Protein AF-A0AAD9NC64-F1 (afdb_monomer)

Sequence (291 aa):
MSQRIVGRLAALAVPLLLHLSVVQSQCTTNYCDDDDSSDLLSLCRRNQADIARLQQEVTALKEEITQKDDRIRAYWICTSADCTIVEELFCDMRSGGWTLIGQIGGAVGNIYEKWLVRNENTAILRTPIIEADVYGCIDAVKMAVNYSQEIRLSSGESDIGMGRFWVEWNLPSDRDVDTFWRISVGFNAINSAVVREVEVRSSFAAKRTCYQNRYGIMNLREHGGSYPSIAYNLPGNTVTGDTCMAVGVMSSGTAFGFSQNNNGYDSSTSNSDWPNARYDHKSPFVSVWLR

Organism: Ridgeia piscesae (NCBI:txid27915)

Foldseek 3Di:
DDPVLVVVCVVPPPVPVVVLVVLVVPLPPPPDPDPVCPVVVVVSVVSVVVSVVVVVVVVVSVVVVVPQPQAWFWDFDQLDPVSPDTATATWHSVVPTKTFFKFFFFFQAACLQDALQDFDPRVVRRFLAHDHNDMGGHVNLCCLQPPFQKKKKAFRPDRRHGHLKMKMWTQDNLADSVQASRCLVALVNQLPFDKDWIWMDINPDDIDTWIAGNNCWQNAQQQQGFPVFTARDSNRAHDEPDSGATDRNHLADDDRSHGHPQFNHQPDNHSVQPRHHDGRPSTHGIIMITD

Nearest PDB structures (foldseek):
  1ei3-assembly1_F  TM=3.183E-01  e=1.291E-02  Gallus gallus

Secondary structure (DSSP, 8-state):
--HHHHHHHHHHHHHHHHHHHHHHHHHHHSSSS-TT-HHHHHHHHHHHHHHHHHHHHHHHHHHHHHS----EEEEEEE-STTS-SEEEEEEETTTT-EEEEEEEES-----TTTTTTS-BSGGGGGSSPPPTTEEEE---HHHHHHT-SEEEEE-S--SSSS-SSEEEEEPPTT--TTTTT-GGG-HHHHHTSPEEEEEEEESSS--EEEEEETT-S---TTBTT-SSB-BSSTT----TTSS--B----SSEEETTEEESS---BS-SSTTS-S-SSS-----EEEEEE-

pLDDT: mean 85.23, std 14.92, range [34.28, 98.44]

Radius of gyration: 26.03 Å; Cα contacts (8 Å, |Δi|>4): 657; chains: 1; bounding box: 78×42×63 Å

Solvent-accessible surface area (backbone atoms only — not comparable to full-atom values): 15232 Å² total; per-residue (Å²): 132,65,74,74,57,64,63,53,48,79,78,51,54,68,72,47,59,62,52,50,57,54,55,56,52,53,66,72,73,72,70,91,85,61,94,88,40,65,68,59,53,53,49,46,52,51,49,53,50,52,52,54,51,50,53,50,53,54,48,52,51,49,50,62,68,64,51,78,70,54,63,60,47,60,42,82,40,65,53,39,99,82,50,83,42,70,44,58,27,20,28,28,29,72,84,73,46,34,34,44,42,31,38,31,12,32,60,70,56,73,35,57,86,35,63,42,62,30,74,37,59,48,75,57,35,44,45,55,53,59,51,78,61,39,62,24,13,33,47,38,36,54,39,55,51,78,72,29,53,34,41,33,44,22,26,28,79,24,87,79,36,76,22,86,48,38,34,36,34,67,57,56,93,72,41,42,71,90,43,35,60,42,54,81,69,22,40,71,59,53,51,70,43,71,65,38,81,37,67,32,43,46,70,87,53,79,73,43,76,23,24,37,30,46,39,31,43,37,43,28,46,46,22,24,47,10,44,64,28,30,15,56,37,87,72,31,46,70,57,68,66,48,80,30,37,23,38,55,21,36,72,64,56,71,57,51,76,21,28,33,78,59,47,44,26,45,35,14,64,36,73,85,29,69,54,14,88,50,72,54,64,69,17,42,22,40,32,34,31,38,54

Mean predicted aligned error: 10.13 Å

Structure (mmCIF, N/CA/C/O backbone):
data_AF-A0AAD9NC64-F1
#
_entry.id   AF-A0AAD9NC64-F1
#
loop_
_atom_site.group_PDB
_atom_site.id
_atom_site.type_symbol
_atom_site.label_atom_id
_atom_site.label_alt_id
_atom_site.label_comp_id
_atom_site.label_asym_id
_atom_site.label_entity_id
_atom_site.label_seq_id
_atom_site.pdbx_PDB_ins_code
_atom_site.Cartn_x
_atom_site.Cartn_y
_atom_site.Cartn_z
_atom_site.occupancy
_atom_site.B_iso_or_equiv
_atom_site.auth_seq_id
_atom_site.auth_comp_id
_atom_site.auth_asym_id
_atom_site.auth_atom_id
_atom_site.pdbx_PDB_model_num
ATOM 1 N N . MET A 1 1 ? 11.273 2.154 -21.025 1.00 46.50 1 MET A N 1
ATOM 2 C CA . MET A 1 1 ? 12.546 1.655 -21.593 1.00 46.50 1 MET A CA 1
ATOM 3 C C . MET A 1 1 ? 12.175 0.750 -22.762 1.00 46.50 1 MET A C 1
ATOM 5 O O . MET A 1 1 ? 11.302 -0.087 -22.590 1.00 46.50 1 MET A O 1
ATOM 9 N N . SER A 1 2 ? 12.647 1.038 -23.978 1.00 34.28 2 SER A N 1
ATOM 10 C CA . SER A 1 2 ? 12.101 0.447 -25.215 1.00 34.28 2 SER A CA 1
ATOM 11 C C . SER A 1 2 ? 12.317 -1.072 -25.261 1.00 34.28 2 SER A C 1
ATOM 13 O O . SER A 1 2 ? 13.437 -1.529 -25.036 1.00 34.28 2 SER A O 1
ATOM 15 N N . GLN A 1 3 ? 11.281 -1.838 -25.635 1.00 37.50 3 GLN A N 1
ATOM 16 C CA . GLN A 1 3 ? 11.328 -3.287 -25.926 1.00 37.50 3 GLN A CA 1
ATOM 17 C C . GLN A 1 3 ? 12.499 -3.696 -26.849 1.00 37.50 3 GLN A C 1
ATOM 19 O O . GLN A 1 3 ? 12.918 -4.852 -26.854 1.00 37.50 3 GLN A O 1
ATOM 24 N N . ARG A 1 4 ? 13.086 -2.742 -27.585 1.00 42.44 4 ARG A N 1
ATOM 25 C CA . ARG A 1 4 ? 14.292 -2.931 -28.402 1.00 42.44 4 ARG A CA 1
ATOM 26 C C . ARG A 1 4 ? 15.545 -3.347 -27.615 1.00 42.44 4 ARG A C 1
ATOM 28 O O . ARG A 1 4 ? 16.425 -3.955 -28.216 1.00 42.44 4 ARG A O 1
ATOM 35 N N . ILE A 1 5 ? 15.647 -3.034 -26.320 1.00 46.62 5 ILE A N 1
ATOM 36 C CA . ILE A 1 5 ? 16.871 -3.276 -25.527 1.00 46.62 5 ILE A CA 1
ATOM 37 C C . ILE A 1 5 ? 16.877 -4.694 -24.934 1.00 46.62 5 ILE A C 1
ATOM 39 O O . ILE A 1 5 ? 17.869 -5.409 -25.060 1.00 46.62 5 ILE A O 1
ATOM 43 N N . VAL A 1 6 ? 15.746 -5.153 -24.389 1.00 46.84 6 VAL A N 1
ATOM 44 C CA . VAL A 1 6 ? 15.621 -6.494 -23.780 1.00 46.84 6 VAL A CA 1
ATOM 45 C C . VAL A 1 6 ? 15.785 -7.605 -24.828 1.00 46.84 6 VAL A C 1
ATOM 47 O O . VAL A 1 6 ? 16.486 -8.586 -24.587 1.00 46.84 6 VAL A O 1
ATOM 50 N N . GLY A 1 7 ? 15.236 -7.412 -26.035 1.00 44.94 7 GLY A N 1
ATOM 51 C CA . GLY A 1 7 ? 15.378 -8.368 -27.140 1.00 44.94 7 GLY A CA 1
ATOM 52 C C . GLY A 1 7 ? 16.808 -8.512 -27.682 1.00 44.94 7 GLY A C 1
ATOM 53 O O . GLY A 1 7 ? 17.164 -9.576 -28.181 1.00 44.94 7 GLY A O 1
ATOM 54 N N . ARG A 1 8 ? 17.657 -7.479 -27.555 1.00 45.53 8 ARG A N 1
ATOM 55 C CA . ARG A 1 8 ? 19.065 -7.538 -27.993 1.00 45.53 8 ARG A CA 1
ATOM 56 C C . ARG A 1 8 ? 19.971 -8.275 -27.000 1.00 45.53 8 ARG A C 1
ATOM 58 O O . ARG A 1 8 ? 20.932 -8.901 -27.432 1.00 45.53 8 ARG A O 1
ATOM 65 N N . LEU A 1 9 ? 19.665 -8.254 -25.699 1.00 44.78 9 LEU A N 1
ATOM 66 C CA . LEU A 1 9 ? 20.491 -8.908 -24.673 1.00 44.78 9 LEU A CA 1
ATOM 67 C C . LEU A 1 9 ? 20.294 -10.424 -24.586 1.00 44.78 9 LEU A C 1
ATOM 69 O O . LEU A 1 9 ? 21.281 -11.150 -24.464 1.00 44.78 9 LEU A O 1
ATOM 73 N N . ALA A 1 10 ? 19.052 -10.908 -24.686 1.00 48.56 10 ALA A N 1
ATOM 74 C CA . ALA A 1 10 ? 18.759 -12.341 -24.582 1.00 48.56 10 ALA A CA 1
ATOM 75 C C . ALA A 1 10 ? 19.349 -13.160 -25.747 1.00 48.56 10 ALA A C 1
ATOM 77 O O . ALA A 1 10 ? 19.698 -14.323 -25.567 1.00 48.56 10 ALA A O 1
ATOM 78 N N . ALA A 1 11 ? 19.511 -12.547 -26.924 1.00 49.44 11 ALA A N 1
ATOM 79 C CA . ALA A 1 11 ? 20.028 -13.219 -28.114 1.00 49.44 11 ALA A CA 1
ATOM 80 C C . ALA A 1 11 ? 21.567 -13.222 -28.227 1.00 49.44 11 ALA A C 1
ATOM 82 O O . ALA A 1 11 ? 22.104 -14.034 -28.975 1.00 49.44 11 ALA A O 1
ATOM 83 N N . LEU A 1 12 ? 22.284 -12.329 -27.524 1.00 49.62 12 LEU A N 1
ATOM 84 C CA . LEU A 1 12 ? 23.707 -12.064 -27.806 1.00 49.62 12 LEU A CA 1
ATOM 85 C C . LEU A 1 12 ? 24.656 -12.164 -26.602 1.00 49.62 12 LEU A C 1
ATOM 87 O O . LEU A 1 12 ? 25.833 -12.418 -26.813 1.00 49.62 12 LEU A O 1
ATOM 91 N N . ALA A 1 13 ? 24.219 -11.972 -25.353 1.00 52.34 13 ALA A N 1
ATOM 92 C CA . ALA A 1 13 ? 25.181 -11.726 -24.267 1.00 52.34 13 ALA A CA 1
ATOM 93 C C . ALA A 1 13 ? 25.779 -12.997 -23.626 1.00 52.34 13 ALA A C 1
ATOM 95 O O . ALA A 1 13 ? 26.974 -13.041 -23.341 1.00 52.34 13 ALA A O 1
ATOM 96 N N . VAL A 1 14 ? 24.977 -14.041 -23.392 1.00 52.12 14 VAL A N 1
ATOM 97 C CA . VAL A 1 14 ? 25.404 -15.214 -22.597 1.00 52.12 14 VAL A CA 1
ATOM 98 C C . VAL A 1 14 ? 26.182 -16.263 -23.415 1.00 52.12 14 VAL A C 1
ATOM 100 O O . VAL A 1 14 ? 27.240 -16.692 -22.952 1.00 52.12 14 VAL A O 1
ATOM 103 N N . PRO A 1 15 ? 25.761 -16.648 -24.639 1.00 53.81 15 PRO A N 1
ATOM 104 C CA . PRO A 1 15 ? 26.517 -17.608 -25.453 1.00 53.81 15 PRO A CA 1
ATOM 105 C C . PRO A 1 15 ? 27.852 -17.035 -25.950 1.00 53.81 15 PRO A C 1
ATOM 107 O O . PRO A 1 15 ? 28.846 -17.751 -26.054 1.00 53.81 15 PRO A O 1
ATOM 110 N N . LEU A 1 16 ? 27.887 -15.725 -26.216 1.00 52.75 16 LEU A N 1
ATOM 111 C CA . LEU A 1 16 ? 29.054 -15.034 -26.757 1.00 52.75 16 LEU A CA 1
ATOM 112 C C . LEU A 1 16 ? 30.191 -14.985 -25.730 1.00 52.75 16 LEU A C 1
ATOM 114 O O . LEU A 1 16 ? 31.323 -15.297 -26.080 1.00 52.75 16 LEU A O 1
ATOM 118 N N . LEU A 1 17 ? 29.898 -14.688 -24.455 1.00 53.84 17 LEU A N 1
ATOM 119 C CA . LEU A 1 17 ? 30.896 -14.633 -23.372 1.00 53.84 17 LEU A CA 1
ATOM 120 C C . LEU A 1 17 ? 31.580 -15.988 -23.100 1.00 53.84 17 LEU A C 1
ATOM 122 O O . LEU A 1 17 ? 32.766 -16.013 -22.774 1.00 53.84 17 LEU A O 1
ATOM 126 N N . LEU A 1 18 ? 30.864 -17.105 -23.274 1.00 54.06 18 LEU A N 1
ATOM 127 C CA . LEU A 1 18 ? 31.408 -18.466 -23.136 1.00 54.06 18 LEU A CA 1
ATOM 128 C C . LEU A 1 18 ? 32.235 -18.908 -24.354 1.00 54.06 18 LEU A C 1
ATOM 130 O O . LEU A 1 18 ? 33.207 -19.639 -24.192 1.00 54.06 18 LEU A O 1
ATOM 134 N N . HIS A 1 19 ? 31.893 -18.463 -25.566 1.00 56.06 19 HIS A N 1
ATOM 135 C CA . HIS A 1 19 ? 32.723 -18.692 -26.758 1.00 56.06 19 HIS A CA 1
ATOM 136 C C . HIS A 1 19 ? 33.980 -17.808 -26.783 1.00 56.06 19 HIS A C 1
ATOM 138 O O . HIS A 1 19 ? 35.041 -18.243 -27.230 1.00 56.06 19 HIS A O 1
ATOM 144 N N . LEU A 1 20 ? 33.879 -16.590 -26.251 1.00 55.66 20 LEU A N 1
ATOM 145 C CA . LEU A 1 20 ? 34.952 -15.599 -26.180 1.00 55.66 20 LEU A CA 1
ATOM 146 C C . LEU A 1 20 ? 36.173 -16.086 -25.380 1.00 55.66 20 LEU A C 1
ATOM 148 O O . LEU A 1 20 ? 37.306 -15.911 -25.828 1.00 55.66 20 LEU A O 1
ATOM 152 N N . SER A 1 21 ? 35.961 -16.748 -24.238 1.00 56.75 21 SER A N 1
ATOM 153 C CA . SER A 1 21 ? 37.050 -17.273 -23.397 1.00 56.75 21 SER A CA 1
ATOM 154 C C . SER A 1 21 ? 37.801 -18.444 -24.044 1.00 56.75 21 SER A C 1
ATOM 156 O O . SER A 1 21 ? 39.018 -18.562 -23.891 1.00 56.75 21 SER A O 1
ATOM 158 N N . VAL A 1 22 ? 37.101 -19.275 -24.821 1.00 57.50 22 VAL A N 1
ATOM 159 C CA . VAL A 1 22 ? 37.684 -20.421 -25.536 1.00 57.50 22 VAL A CA 1
ATOM 160 C C . VAL A 1 22 ? 38.578 -19.954 -26.689 1.00 57.50 22 VAL A C 1
ATOM 162 O O . VAL A 1 22 ? 39.700 -20.441 -26.831 1.00 57.50 22 VAL A O 1
ATOM 165 N N . VAL A 1 23 ? 38.141 -18.958 -27.467 1.00 56.88 23 VAL A N 1
ATOM 166 C CA . VAL A 1 23 ? 38.932 -18.396 -28.580 1.00 56.88 23 VAL A CA 1
ATOM 167 C C . VAL A 1 23 ? 40.182 -17.667 -28.068 1.00 56.88 23 VAL A C 1
ATOM 169 O O . VAL A 1 23 ? 41.263 -17.787 -28.648 1.00 56.88 23 VAL A O 1
ATOM 172 N N . GLN A 1 24 ? 40.073 -16.960 -26.939 1.00 58.69 24 GLN A N 1
ATOM 173 C CA . GLN A 1 24 ? 41.193 -16.237 -26.331 1.00 58.69 24 GLN A CA 1
ATOM 174 C C . GLN A 1 24 ? 42.285 -17.186 -25.796 1.00 58.69 24 GLN A C 1
ATOM 176 O O . GLN A 1 24 ? 43.476 -16.893 -25.929 1.00 58.69 24 GLN A O 1
ATOM 181 N N . SER A 1 25 ? 41.891 -18.355 -25.275 1.00 58.19 25 SER A N 1
ATOM 182 C CA . SER A 1 25 ? 42.812 -19.426 -24.870 1.00 58.19 25 SER A CA 1
ATOM 183 C C . SER A 1 25 ? 43.530 -20.070 -26.060 1.00 58.19 25 SER A C 1
ATOM 185 O O . SER A 1 25 ? 44.697 -20.430 -25.934 1.00 58.19 25 SER A O 1
ATOM 187 N N . GLN A 1 26 ? 42.871 -20.214 -27.214 1.00 57.06 26 GLN A N 1
ATOM 188 C CA . GLN A 1 26 ? 43.453 -20.872 -28.393 1.00 57.06 26 GLN A CA 1
ATOM 189 C C . GLN A 1 26 ? 44.473 -19.993 -29.135 1.00 57.06 26 GLN A C 1
ATOM 191 O O . GLN A 1 26 ? 45.491 -20.508 -29.593 1.00 57.06 26 GLN A O 1
ATOM 196 N N . CYS A 1 27 ? 44.267 -18.670 -29.198 1.00 56.09 27 CYS A N 1
ATOM 197 C CA . CYS A 1 27 ? 45.254 -17.755 -29.795 1.00 56.09 27 CYS A CA 1
ATOM 198 C C . CYS A 1 27 ? 46.499 -17.536 -28.910 1.00 56.09 27 CYS A C 1
ATOM 200 O O . CYS A 1 27 ? 47.514 -17.074 -29.418 1.00 56.09 27 CYS A O 1
ATOM 202 N N . THR A 1 28 ? 46.446 -17.834 -27.605 1.00 56.94 28 THR A N 1
ATOM 203 C CA . THR A 1 28 ? 47.581 -17.629 -26.678 1.00 56.94 28 THR A CA 1
ATOM 204 C C . THR A 1 28 ? 48.457 -18.864 -26.475 1.00 56.94 28 THR A C 1
ATOM 206 O O . THR A 1 28 ? 49.605 -18.709 -26.075 1.00 56.94 28 THR A O 1
ATOM 209 N N . THR A 1 29 ? 47.954 -20.072 -26.752 1.00 56.44 29 THR A N 1
ATOM 210 C CA . THR A 1 29 ? 48.671 -21.324 -26.439 1.00 56.44 29 THR A CA 1
ATOM 211 C C . THR A 1 29 ? 49.291 -22.046 -27.636 1.00 56.44 29 THR A C 1
ATOM 213 O O . THR A 1 29 ? 50.210 -22.823 -27.413 1.00 56.44 29 THR A O 1
ATOM 216 N N . ASN A 1 30 ? 48.860 -21.791 -28.882 1.00 53.09 30 ASN A N 1
ATOM 217 C CA . ASN A 1 30 ? 49.193 -22.696 -29.998 1.00 53.09 30 ASN A CA 1
ATOM 218 C C . ASN A 1 30 ? 49.913 -22.094 -31.221 1.00 53.09 30 ASN A C 1
ATOM 220 O O . ASN A 1 30 ? 50.237 -22.863 -32.117 1.00 53.09 30 ASN A O 1
ATOM 224 N N . TYR A 1 31 ? 50.154 -20.779 -31.326 1.00 54.34 31 TYR A N 1
ATOM 225 C CA . TYR A 1 31 ? 50.525 -20.193 -32.635 1.00 54.34 31 TYR A CA 1
ATOM 226 C C . TYR A 1 31 ? 51.611 -19.106 -32.641 1.00 54.34 31 TYR A C 1
ATOM 228 O O . TYR A 1 31 ? 51.731 -18.376 -33.624 1.00 54.34 31 TYR A O 1
ATOM 236 N N . CYS A 1 32 ? 52.421 -18.989 -31.586 1.00 51.34 32 CYS A N 1
ATOM 237 C CA . CYS A 1 32 ? 53.443 -17.937 -31.512 1.00 51.34 32 CYS A CA 1
ATOM 238 C C . CYS A 1 32 ? 54.842 -18.317 -32.041 1.00 51.34 32 CYS A C 1
ATOM 240 O O . CYS A 1 32 ? 55.675 -17.419 -32.079 1.00 51.34 32 CYS A O 1
ATOM 242 N N . ASP A 1 33 ? 55.097 -19.563 -32.475 1.00 52.59 33 ASP A N 1
ATOM 243 C CA . ASP A 1 33 ? 56.473 -20.033 -32.756 1.00 52.59 33 ASP A CA 1
ATOM 244 C C . ASP A 1 33 ? 56.782 -20.503 -34.200 1.00 52.59 33 ASP A C 1
ATOM 246 O O . ASP A 1 33 ? 57.936 -20.824 -34.465 1.00 52.59 33 ASP A O 1
ATOM 250 N N . ASP A 1 34 ? 55.839 -20.486 -35.159 1.00 55.03 34 ASP A N 1
ATOM 251 C CA . ASP A 1 34 ? 56.117 -20.913 -36.552 1.00 55.03 34 ASP A CA 1
ATOM 252 C C . ASP A 1 34 ? 55.961 -19.776 -37.592 1.00 55.03 34 ASP A C 1
ATOM 254 O O . ASP A 1 34 ? 54.895 -19.169 -37.739 1.00 55.03 34 ASP A O 1
ATOM 258 N N . ASP A 1 35 ? 57.038 -19.530 -38.352 1.00 54.22 35 ASP A N 1
ATOM 259 C CA . ASP A 1 35 ? 57.247 -18.415 -39.304 1.00 54.22 35 ASP A CA 1
ATOM 260 C C . ASP A 1 35 ? 56.366 -18.463 -40.582 1.00 54.22 35 ASP A C 1
ATOM 262 O O . ASP A 1 35 ? 56.287 -17.481 -41.318 1.00 54.22 35 ASP A O 1
ATOM 266 N N . ASP A 1 36 ? 55.627 -19.554 -40.832 1.00 55.34 36 ASP A N 1
ATOM 267 C CA . ASP A 1 36 ? 54.705 -19.700 -41.985 1.00 55.34 36 ASP A CA 1
ATOM 268 C C . ASP A 1 36 ? 53.246 -19.283 -41.673 1.00 55.34 36 ASP A C 1
ATOM 270 O O . ASP A 1 36 ? 52.324 -19.460 -42.470 1.00 55.34 36 ASP A O 1
ATOM 274 N N . SER A 1 37 ? 53.008 -18.686 -40.502 1.00 60.09 37 SER A N 1
ATOM 275 C CA . SER A 1 37 ? 51.673 -18.461 -39.922 1.00 60.09 37 SER A CA 1
ATOM 276 C C . SER A 1 37 ? 51.125 -17.028 -40.105 1.00 60.09 37 SER A C 1
ATOM 278 O O . SER A 1 37 ? 50.269 -16.570 -39.344 1.00 60.09 37 SER A O 1
ATOM 280 N N . SER A 1 38 ? 51.600 -16.265 -41.098 1.00 68.31 38 SER A N 1
ATOM 281 C CA . SER A 1 38 ? 51.248 -14.833 -41.235 1.00 68.31 38 SER A CA 1
ATOM 282 C C . SER A 1 38 ? 49.732 -14.572 -41.354 1.00 68.31 38 SER A C 1
ATOM 284 O O . SER A 1 38 ? 49.204 -13.646 -40.725 1.00 68.31 38 SER A O 1
ATOM 286 N N . ASP A 1 39 ? 49.006 -15.443 -42.060 1.00 74.19 39 ASP A N 1
ATOM 287 C CA . ASP A 1 39 ? 47.553 -15.349 -42.226 1.00 74.19 39 ASP A CA 1
ATOM 288 C C . ASP A 1 39 ? 46.790 -15.683 -40.938 1.00 74.19 39 ASP A C 1
ATOM 290 O O . ASP A 1 39 ? 45.833 -14.982 -40.589 1.00 74.19 39 ASP A O 1
ATOM 294 N N . LEU A 1 40 ? 47.236 -16.689 -40.182 1.00 69.00 40 LEU A N 1
ATOM 295 C CA . LEU A 1 40 ? 46.632 -17.076 -38.903 1.00 69.00 40 LEU A CA 1
ATOM 296 C C . LEU A 1 40 ? 46.914 -16.038 -37.812 1.00 69.00 40 LEU A C 1
ATOM 298 O O . LEU A 1 40 ? 46.010 -15.687 -37.053 1.00 69.00 40 LEU A O 1
ATOM 302 N N . LEU A 1 41 ? 48.117 -15.459 -37.789 1.00 74.31 41 LEU A N 1
ATOM 303 C CA . LEU A 1 41 ? 48.448 -14.323 -36.928 1.00 74.31 41 LEU A CA 1
ATOM 304 C C . LEU A 1 41 ? 47.588 -13.098 -37.266 1.00 74.31 41 LEU A C 1
ATOM 306 O O . LEU A 1 41 ? 47.085 -12.427 -36.359 1.00 74.31 41 LEU A O 1
ATOM 310 N N . SER A 1 42 ? 47.354 -12.820 -38.554 1.00 77.94 42 SER A N 1
ATOM 311 C CA . SER A 1 42 ? 46.452 -11.740 -38.979 1.00 77.94 42 SER A CA 1
ATOM 312 C C . SER A 1 42 ?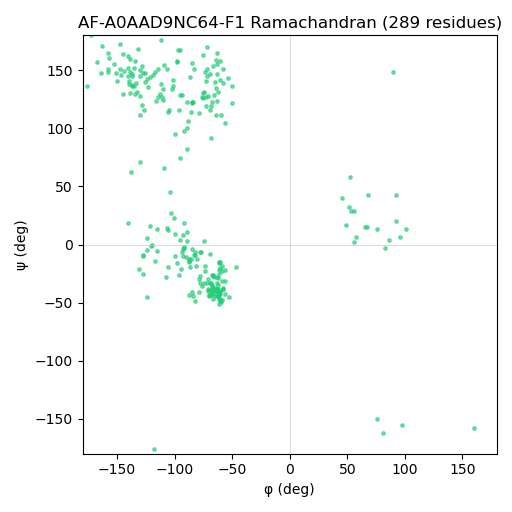 45.005 -11.989 -38.532 1.00 77.94 42 SER A C 1
ATOM 314 O O . SER A 1 42 ? 44.320 -11.062 -38.093 1.00 77.94 42 SER A O 1
ATOM 316 N N . LEU A 1 43 ? 44.548 -13.246 -38.580 1.00 77.81 43 LEU A N 1
ATOM 317 C CA . LEU A 1 43 ? 43.216 -13.651 -38.144 1.00 77.81 43 LEU A CA 1
ATOM 318 C C . LEU A 1 43 ? 43.065 -13.568 -36.619 1.00 77.81 43 LEU A C 1
ATOM 320 O O . LEU A 1 43 ? 42.084 -12.995 -36.154 1.00 77.81 43 LEU A O 1
ATOM 324 N N . CYS A 1 44 ? 44.044 -14.039 -35.840 1.00 76.56 44 CYS A N 1
ATOM 325 C CA . CYS A 1 44 ? 44.032 -13.901 -34.381 1.00 76.56 44 CYS A CA 1
ATOM 326 C C . CYS A 1 44 ? 44.027 -12.427 -33.952 1.00 76.56 44 CYS A C 1
ATOM 328 O O . CYS A 1 44 ? 43.264 -12.069 -33.057 1.00 76.56 44 CYS A O 1
ATOM 330 N N . ARG A 1 45 ? 44.797 -11.547 -34.612 1.00 80.94 45 ARG A N 1
ATOM 331 C CA . ARG A 1 45 ? 44.771 -10.099 -34.324 1.00 80.94 45 ARG A CA 1
ATOM 332 C C . ARG A 1 45 ? 43.410 -9.468 -34.626 1.00 80.94 45 ARG A C 1
ATOM 334 O O . ARG A 1 45 ? 42.917 -8.689 -33.814 1.00 80.94 45 ARG A O 1
ATOM 341 N N . ARG A 1 46 ? 42.784 -9.818 -35.759 1.00 81.44 46 ARG A N 1
ATOM 342 C CA . ARG A 1 46 ? 41.420 -9.364 -36.095 1.00 81.44 46 ARG A CA 1
ATOM 343 C C . ARG A 1 46 ? 40.403 -9.846 -35.065 1.00 81.44 46 ARG A C 1
ATOM 345 O O . ARG A 1 46 ? 39.651 -9.034 -34.539 1.00 81.44 46 ARG A O 1
ATOM 352 N N . ASN A 1 47 ? 40.459 -11.128 -34.705 1.00 78.75 47 ASN A N 1
ATOM 353 C CA . ASN A 1 47 ? 39.577 -11.699 -33.696 1.00 78.75 47 ASN A CA 1
ATOM 354 C C . ASN A 1 47 ? 39.771 -11.003 -32.343 1.00 78.75 47 ASN A C 1
ATOM 356 O O . ASN A 1 47 ? 38.796 -10.571 -31.750 1.00 78.75 47 ASN A O 1
ATOM 360 N N . GLN A 1 48 ? 41.005 -10.800 -31.873 1.00 81.62 48 GLN A N 1
ATOM 361 C CA . GLN A 1 48 ? 41.267 -10.071 -30.624 1.00 81.62 48 GLN A CA 1
ATOM 362 C C . GLN A 1 48 ? 40.712 -8.637 -30.644 1.00 81.62 48 GLN A C 1
ATOM 364 O O . GLN A 1 48 ? 40.152 -8.189 -29.643 1.00 81.62 48 GLN A O 1
ATOM 369 N N . ALA A 1 49 ? 40.816 -7.933 -31.775 1.00 83.62 49 ALA A N 1
ATOM 370 C CA . ALA A 1 49 ? 40.245 -6.596 -31.930 1.00 83.62 49 ALA A CA 1
ATOM 371 C C . ALA A 1 49 ? 38.705 -6.608 -31.890 1.00 83.62 49 ALA A C 1
ATOM 373 O O . ALA A 1 49 ? 38.102 -5.773 -31.215 1.00 83.62 49 ALA A O 1
ATOM 374 N N . ASP A 1 50 ? 38.062 -7.573 -32.554 1.00 83.31 50 ASP A N 1
ATOM 375 C CA . ASP A 1 50 ? 36.604 -7.736 -32.513 1.00 83.31 50 ASP A CA 1
ATOM 376 C C . ASP A 1 50 ? 36.108 -8.103 -31.106 1.00 83.31 50 ASP A C 1
ATOM 378 O O . ASP A 1 50 ? 35.095 -7.574 -30.650 1.00 83.31 50 ASP A O 1
ATOM 382 N N . ILE A 1 51 ? 36.848 -8.951 -30.385 1.00 79.75 51 ILE A N 1
ATOM 383 C CA . ILE A 1 51 ? 36.572 -9.304 -28.987 1.00 79.75 51 ILE A CA 1
ATOM 384 C C . ILE A 1 51 ? 36.614 -8.059 -28.095 1.00 79.75 51 ILE A C 1
ATOM 386 O O . ILE A 1 51 ? 35.674 -7.819 -27.335 1.00 79.75 51 ILE A O 1
ATOM 390 N N . ALA A 1 52 ? 37.668 -7.249 -28.208 1.00 84.00 52 ALA A N 1
ATOM 391 C CA . ALA A 1 52 ? 37.802 -6.020 -27.433 1.00 84.00 52 ALA A CA 1
ATOM 392 C C . ALA A 1 52 ? 36.669 -5.025 -27.743 1.00 84.00 52 ALA A C 1
ATOM 394 O O . ALA A 1 52 ? 36.094 -4.441 -26.822 1.00 84.00 52 ALA A O 1
ATOM 395 N N . ARG A 1 53 ? 36.279 -4.890 -29.023 1.00 90.06 53 ARG A N 1
ATOM 396 C CA . ARG A 1 53 ? 35.130 -4.065 -29.434 1.00 90.06 53 ARG A CA 1
ATOM 397 C C . ARG A 1 53 ? 33.833 -4.556 -28.791 1.00 90.06 53 ARG A C 1
ATOM 399 O O . ARG A 1 53 ? 33.102 -3.762 -28.208 1.00 90.06 53 ARG A O 1
ATOM 406 N N . LEU A 1 54 ? 33.562 -5.859 -28.847 1.00 82.62 54 LEU A N 1
ATOM 407 C CA . LEU A 1 54 ? 32.355 -6.447 -28.258 1.00 82.62 54 LEU A CA 1
ATOM 408 C C . LEU A 1 54 ? 32.323 -6.293 -26.732 1.00 82.62 54 LEU A C 1
ATOM 410 O O . LEU A 1 54 ? 31.272 -6.007 -26.164 1.00 82.62 54 LEU A O 1
ATOM 414 N N . GLN A 1 55 ? 33.464 -6.434 -26.054 1.00 84.19 55 GLN A N 1
ATOM 415 C CA . GLN A 1 55 ? 33.564 -6.177 -24.615 1.00 84.19 55 GLN A CA 1
ATOM 416 C C . GLN A 1 55 ? 33.255 -4.714 -24.274 1.00 84.19 55 GLN A C 1
ATOM 418 O O . GLN A 1 55 ? 32.555 -4.448 -23.293 1.00 84.19 55 GLN A O 1
ATOM 423 N N . GLN A 1 56 ? 33.724 -3.772 -25.094 1.00 90.44 56 GLN A N 1
ATOM 424 C CA . GLN A 1 56 ? 33.410 -2.354 -24.943 1.00 90.44 56 GLN A CA 1
ATOM 425 C C . GLN A 1 56 ? 31.916 -2.075 -25.169 1.00 90.44 56 GLN A C 1
ATOM 427 O O . GLN A 1 56 ? 31.303 -1.387 -24.356 1.00 90.44 56 GLN A O 1
ATOM 432 N N . GLU A 1 57 ? 31.303 -2.654 -26.205 1.00 88.00 57 GLU A N 1
ATOM 433 C CA . GLU A 1 57 ? 29.864 -2.523 -26.479 1.00 88.00 57 GLU A CA 1
ATOM 434 C C . GLU A 1 57 ? 29.006 -3.101 -25.345 1.00 88.00 57 GLU A C 1
ATOM 436 O O . GLU A 1 57 ? 28.059 -2.459 -24.896 1.00 88.00 57 GLU A O 1
ATOM 441 N N . VAL A 1 58 ? 29.354 -4.283 -24.823 1.00 81.31 58 VAL A N 1
ATOM 442 C CA . VAL A 1 58 ? 28.662 -4.883 -23.670 1.00 81.31 58 VAL A CA 1
ATOM 443 C C . VAL A 1 58 ? 28.806 -4.009 -22.425 1.00 81.31 58 VAL A C 1
ATOM 445 O O . VAL A 1 58 ? 27.853 -3.883 -21.659 1.00 81.31 58 VAL A O 1
ATOM 448 N N . THR A 1 59 ? 29.974 -3.402 -22.213 1.00 84.25 59 THR A N 1
ATOM 449 C CA . THR A 1 59 ? 30.208 -2.498 -21.079 1.00 84.25 59 THR A CA 1
ATOM 450 C C . THR A 1 59 ? 29.374 -1.226 -21.214 1.00 84.25 59 THR A C 1
ATOM 452 O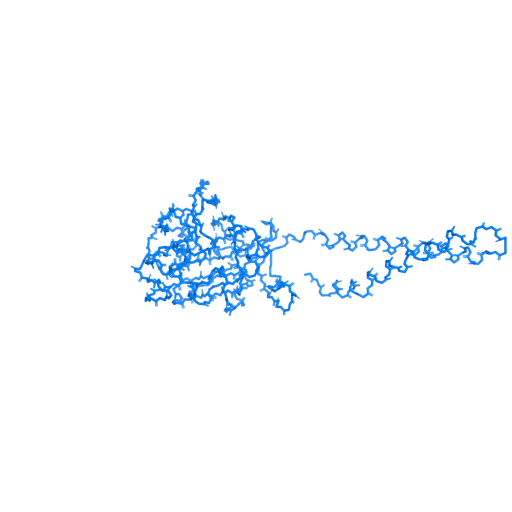 O . THR A 1 59 ? 28.655 -0.883 -20.281 1.00 84.25 59 THR A O 1
ATOM 455 N N . ALA A 1 60 ? 29.359 -0.601 -22.393 1.00 81.31 60 ALA A N 1
ATOM 456 C CA . ALA A 1 60 ? 28.537 0.575 -22.667 1.00 81.31 60 ALA A CA 1
ATOM 457 C C . ALA A 1 60 ? 27.035 0.277 -22.520 1.00 81.31 60 ALA A C 1
ATOM 459 O O . ALA A 1 60 ? 26.308 1.053 -21.909 1.00 81.31 60 ALA A O 1
ATOM 460 N N . LEU A 1 61 ? 26.568 -0.882 -23.000 1.00 78.50 61 LEU A N 1
ATOM 461 C CA . LEU A 1 61 ? 25.180 -1.317 -22.817 1.00 78.50 61 LEU A CA 1
ATOM 462 C C . LEU A 1 61 ? 24.846 -1.567 -21.343 1.00 78.50 61 LEU A C 1
ATOM 464 O O . LEU A 1 61 ? 23.752 -1.229 -20.900 1.00 78.50 61 LEU A O 1
ATOM 468 N N . LYS A 1 62 ? 25.772 -2.141 -20.563 1.00 75.19 62 LYS A N 1
ATOM 469 C CA . LYS A 1 62 ? 25.603 -2.279 -19.110 1.00 75.19 62 LYS A CA 1
ATOM 470 C C . LYS A 1 62 ? 25.504 -0.915 -18.438 1.00 75.19 62 LYS A C 1
ATOM 472 O O . LYS A 1 62 ? 24.632 -0.743 -17.594 1.00 75.19 62 LYS A O 1
ATOM 477 N N . GLU A 1 63 ? 26.346 0.044 -18.807 1.00 77.00 63 GLU A N 1
ATOM 478 C CA . GLU A 1 63 ? 26.302 1.411 -18.278 1.00 77.00 63 GLU A CA 1
ATOM 479 C C . GLU A 1 63 ? 25.009 2.140 -18.675 1.00 77.00 63 GLU A C 1
ATOM 481 O O . GLU A 1 63 ? 24.398 2.783 -17.827 1.00 77.00 63 GLU A O 1
ATOM 486 N N . GLU A 1 64 ? 24.524 1.970 -19.909 1.00 68.94 64 GLU A N 1
ATOM 487 C CA . GLU A 1 64 ? 23.240 2.512 -20.381 1.00 68.94 64 GLU A CA 1
ATOM 488 C C . GLU A 1 64 ? 22.043 1.886 -19.643 1.00 68.94 64 GLU A C 1
ATOM 490 O O . GLU A 1 64 ? 21.083 2.575 -19.309 1.00 68.94 64 GLU A O 1
ATOM 495 N N . ILE A 1 65 ? 22.104 0.590 -19.324 1.00 64.56 65 ILE A N 1
ATOM 496 C CA . ILE A 1 65 ? 21.089 -0.093 -18.502 1.00 64.56 65 ILE A CA 1
ATOM 497 C C . ILE A 1 65 ? 21.173 0.334 -17.035 1.00 64.56 65 ILE A C 1
ATOM 499 O O . ILE A 1 65 ? 20.155 0.394 -16.350 1.00 64.56 65 ILE A O 1
ATOM 503 N N . THR A 1 66 ? 22.380 0.632 -16.558 1.00 59.56 66 THR A N 1
ATOM 504 C CA . THR A 1 66 ? 22.639 1.075 -15.182 1.00 59.56 66 THR A CA 1
ATOM 505 C C . THR A 1 66 ? 22.388 2.573 -15.011 1.00 59.56 66 THR A C 1
ATOM 507 O O . THR A 1 66 ? 22.349 3.056 -13.877 1.00 59.56 66 THR A O 1
ATOM 510 N N . GLN A 1 67 ? 22.164 3.330 -16.095 1.00 65.88 67 GLN A N 1
ATOM 511 C CA . GLN A 1 67 ? 21.692 4.703 -15.971 1.00 65.88 67 GLN A CA 1
ATOM 512 C C . GLN A 1 67 ? 20.349 4.695 -15.250 1.00 65.88 67 GLN A C 1
ATOM 514 O O . GLN A 1 67 ? 19.330 4.226 -15.758 1.00 65.88 67 GLN A O 1
ATOM 519 N N . LYS A 1 68 ? 20.380 5.234 -14.030 1.00 67.62 68 LYS A N 1
ATOM 520 C CA . LYS A 1 68 ? 19.213 5.461 -13.192 1.00 67.62 68 LYS A CA 1
ATOM 521 C C . LYS A 1 68 ? 18.224 6.316 -13.981 1.00 67.62 68 LYS A C 1
ATOM 523 O O . LYS A 1 68 ? 18.439 7.512 -14.147 1.00 67.62 68 LYS A O 1
ATOM 528 N N . ASP A 1 69 ? 17.160 5.692 -14.480 1.00 77.62 69 ASP A N 1
ATOM 529 C CA . ASP A 1 69 ? 16.022 6.422 -15.029 1.00 77.62 69 ASP A CA 1
ATOM 530 C C . ASP A 1 69 ? 15.411 7.216 -13.871 1.00 77.62 69 ASP A C 1
ATOM 532 O O . ASP A 1 69 ? 14.909 6.622 -12.924 1.00 77.62 69 ASP A O 1
ATOM 536 N N . ASP A 1 70 ? 15.515 8.540 -13.911 1.00 83.81 70 ASP A N 1
ATOM 537 C CA . ASP A 1 70 ? 14.990 9.466 -12.905 1.00 83.81 70 ASP A CA 1
ATOM 538 C C . ASP A 1 70 ? 13.655 10.087 -13.344 1.00 83.81 70 ASP A C 1
ATOM 540 O O . ASP A 1 70 ? 13.144 11.025 -12.725 1.00 83.81 70 ASP A O 1
ATOM 544 N N . ARG A 1 71 ? 13.068 9.592 -14.437 1.00 88.56 71 ARG A N 1
ATOM 545 C CA . ARG A 1 71 ? 11.794 10.105 -14.930 1.00 88.56 71 ARG A CA 1
ATOM 546 C C . ARG A 1 71 ? 10.653 9.639 -14.038 1.00 88.56 71 ARG A C 1
ATOM 548 O O . ARG A 1 71 ? 10.658 8.544 -13.486 1.00 88.56 71 ARG A O 1
ATOM 555 N N . ILE A 1 72 ? 9.645 10.494 -13.951 1.00 91.38 72 ILE A N 1
ATOM 556 C CA . ILE A 1 72 ? 8.387 10.199 -13.278 1.00 91.38 72 ILE A CA 1
ATOM 557 C C . ILE A 1 72 ? 7.355 9.947 -14.372 1.00 91.38 72 ILE A C 1
ATOM 559 O O . ILE A 1 72 ? 7.117 10.828 -15.199 1.00 91.38 72 ILE A O 1
ATOM 563 N N . ARG A 1 73 ? 6.833 8.721 -14.441 1.00 92.38 73 ARG A N 1
ATOM 564 C CA . ARG A 1 73 ? 5.863 8.268 -15.453 1.00 92.38 73 ARG A CA 1
ATOM 565 C C . ARG A 1 73 ? 5.359 6.866 -15.118 1.00 92.38 73 ARG A C 1
ATOM 567 O O . ARG A 1 73 ? 5.838 6.246 -14.176 1.00 92.38 73 ARG A O 1
ATOM 574 N N . ALA A 1 74 ? 4.473 6.335 -15.953 1.00 94.25 74 ALA A N 1
ATOM 575 C CA . ALA A 1 74 ? 4.130 4.923 -15.927 1.00 94.25 74 ALA A CA 1
ATOM 576 C C . ALA A 1 74 ? 5.247 4.020 -16.493 1.00 94.25 74 ALA A C 1
ATOM 578 O O . ALA A 1 74 ? 5.906 4.351 -17.488 1.00 94.25 74 ALA A O 1
ATOM 579 N N . TYR A 1 75 ? 5.441 2.871 -15.848 1.00 93.69 75 TYR A N 1
ATOM 580 C CA . TYR A 1 75 ? 6.370 1.808 -16.214 1.00 93.69 75 TYR A CA 1
ATOM 581 C C . TYR A 1 75 ? 5.642 0.466 -16.215 1.00 93.69 75 TYR A C 1
ATOM 583 O O . TYR A 1 75 ? 4.726 0.247 -15.432 1.00 93.69 75 TYR A O 1
ATOM 591 N N . TRP A 1 76 ? 6.090 -0.453 -17.066 1.00 93.88 76 TRP A N 1
ATOM 592 C CA . TRP A 1 76 ? 5.680 -1.852 -16.991 1.00 93.88 76 TRP A CA 1
ATOM 593 C C . TRP A 1 76 ? 6.467 -2.538 -15.874 1.00 93.88 76 TRP A C 1
ATOM 595 O O . TRP A 1 76 ? 7.690 -2.660 -15.974 1.00 93.88 76 TRP A O 1
ATOM 605 N N . ILE A 1 77 ? 5.773 -2.946 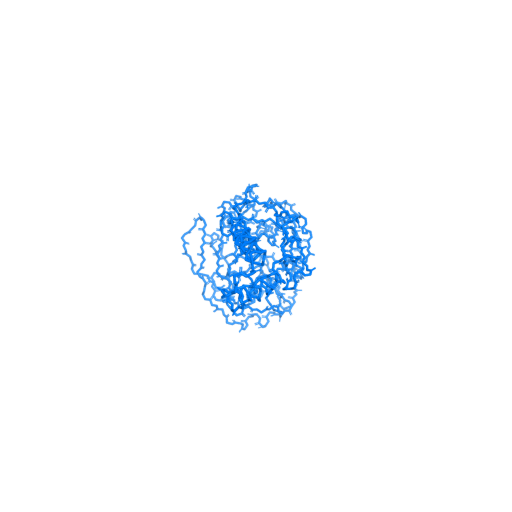-14.816 1.00 92.62 77 ILE A N 1
ATOM 606 C CA . ILE A 1 77 ? 6.341 -3.529 -13.601 1.00 92.62 77 ILE A CA 1
ATOM 607 C C . ILE A 1 77 ? 5.918 -4.991 -13.497 1.00 92.62 77 ILE A C 1
ATOM 609 O O . ILE A 1 77 ? 4.734 -5.310 -13.591 1.00 92.62 77 ILE A O 1
ATOM 613 N N . CYS A 1 78 ? 6.886 -5.880 -13.276 1.00 90.94 78 CYS A N 1
ATOM 614 C CA . CYS A 1 78 ? 6.624 -7.273 -12.925 1.00 90.94 78 CYS A CA 1
ATOM 615 C C . CYS A 1 78 ? 6.030 -7.332 -11.511 1.00 90.94 78 CYS A C 1
ATOM 617 O O . CYS A 1 78 ? 6.712 -6.986 -10.546 1.00 90.94 78 CYS A O 1
ATOM 619 N N . THR A 1 79 ? 4.787 -7.783 -11.375 1.00 87.81 79 THR A N 1
ATOM 620 C CA . THR A 1 79 ? 4.116 -7.904 -10.067 1.00 87.81 79 THR A CA 1
ATOM 621 C C . THR A 1 79 ? 4.139 -9.342 -9.532 1.00 87.81 79 THR A C 1
ATOM 623 O O . THR A 1 79 ? 3.844 -9.584 -8.359 1.00 87.81 79 THR A O 1
ATOM 626 N N . SER A 1 80 ? 4.561 -10.309 -10.357 1.00 80.56 80 SER A N 1
ATOM 627 C CA . SER A 1 80 ? 4.836 -11.695 -9.963 1.00 80.56 80 SER A CA 1
ATOM 628 C C . SER A 1 80 ? 6.337 -12.018 -9.979 1.00 80.56 80 SER A C 1
ATOM 630 O O . SER A 1 80 ? 7.115 -11.411 -10.712 1.00 80.56 80 SER A O 1
ATOM 632 N N . ALA A 1 81 ? 6.749 -13.009 -9.179 1.00 72.69 81 ALA A N 1
ATOM 633 C CA . ALA A 1 81 ? 8.160 -13.384 -9.019 1.00 72.69 81 ALA A CA 1
ATOM 634 C C . ALA A 1 81 ? 8.822 -13.910 -10.306 1.00 72.69 81 ALA A C 1
ATOM 636 O O . ALA A 1 81 ? 10.025 -13.766 -10.494 1.00 72.69 81 ALA A O 1
ATOM 637 N N . ASP A 1 82 ? 8.030 -14.505 -11.193 1.00 78.94 82 ASP A N 1
ATOM 638 C CA . ASP A 1 82 ? 8.430 -14.998 -12.512 1.00 78.94 82 ASP A CA 1
ATOM 639 C C . ASP A 1 82 ? 8.156 -13.985 -13.640 1.00 78.94 82 ASP A C 1
ATOM 641 O O . ASP A 1 82 ? 8.357 -14.299 -14.811 1.00 78.94 82 ASP A O 1
ATOM 645 N N . CYS A 1 83 ? 7.686 -12.778 -13.300 1.00 81.00 83 CYS A N 1
ATOM 646 C CA . CYS A 1 83 ? 7.255 -11.739 -14.238 1.00 81.00 83 CYS A CA 1
ATOM 647 C C . CYS A 1 83 ? 6.212 -12.215 -15.276 1.00 81.00 83 CYS A C 1
ATOM 649 O O . CYS A 1 83 ? 6.124 -11.687 -16.383 1.00 81.00 83 CYS A O 1
ATOM 651 N N . THR A 1 84 ? 5.395 -13.213 -14.930 1.00 83.38 84 THR A N 1
ATOM 652 C CA . THR A 1 84 ? 4.237 -13.617 -15.745 1.00 83.38 84 THR A CA 1
ATOM 653 C C . THR A 1 84 ? 3.084 -12.620 -15.669 1.00 83.38 84 THR A C 1
ATOM 655 O O . THR A 1 84 ? 2.280 -12.552 -16.597 1.00 83.38 84 THR A O 1
ATOM 658 N N . ILE A 1 85 ? 3.020 -11.822 -14.599 1.00 83.31 85 ILE A N 1
ATOM 659 C CA . ILE A 1 85 ? 2.073 -10.717 -14.448 1.00 83.31 85 ILE A CA 1
ATOM 660 C C . ILE A 1 85 ? 2.849 -9.406 -14.524 1.00 83.31 85 ILE A C 1
ATOM 662 O O . ILE A 1 85 ? 3.802 -9.185 -13.769 1.00 83.31 85 ILE A O 1
ATOM 666 N N . VAL A 1 86 ? 2.428 -8.542 -15.447 1.00 90.75 86 VAL A N 1
ATOM 667 C CA . VAL A 1 86 ? 3.023 -7.227 -15.673 1.00 90.75 86 VAL A CA 1
ATOM 668 C C . VAL A 1 86 ? 1.915 -6.187 -15.692 1.00 90.75 86 VAL A C 1
ATOM 670 O O . VAL A 1 86 ? 0.954 -6.321 -16.445 1.00 90.75 86 VAL A O 1
ATOM 673 N N . GLU A 1 87 ? 2.073 -5.145 -14.886 1.00 93.50 87 GLU A N 1
ATOM 674 C CA . GLU A 1 87 ? 1.125 -4.036 -14.788 1.00 93.50 87 GLU A CA 1
ATOM 675 C C . GLU A 1 87 ? 1.808 -2.732 -15.194 1.00 93.50 87 GLU A C 1
ATOM 677 O O . GLU A 1 87 ? 2.999 -2.535 -14.950 1.00 93.50 87 GLU A O 1
ATOM 682 N N . GLU A 1 88 ? 1.059 -1.832 -15.822 1.00 96.44 88 GLU A N 1
ATOM 683 C CA . GLU A 1 88 ? 1.540 -0.483 -16.110 1.00 96.44 88 GLU A CA 1
ATOM 684 C C . GLU A 1 88 ? 1.215 0.427 -14.920 1.00 96.44 88 GLU A C 1
ATOM 686 O O . GLU A 1 88 ? 0.054 0.778 -14.712 1.00 96.44 88 GLU A O 1
ATOM 691 N N . LEU A 1 89 ? 2.236 0.786 -14.138 1.00 96.75 89 LEU A N 1
ATOM 692 C CA . LEU A 1 89 ? 2.109 1.501 -12.865 1.00 96.75 89 LEU A CA 1
ATOM 693 C C . LEU A 1 89 ? 2.921 2.790 -12.878 1.00 96.75 89 LEU A C 1
ATOM 695 O O . LEU A 1 89 ? 4.028 2.832 -13.417 1.00 96.75 89 LEU A O 1
ATOM 699 N N . PHE A 1 90 ? 2.393 3.844 -12.263 1.00 95.94 90 PHE A N 1
ATOM 700 C CA . PHE A 1 90 ? 3.099 5.106 -12.106 1.00 95.94 90 PHE A CA 1
ATOM 701 C C . PHE A 1 90 ? 4.237 4.976 -11.090 1.00 95.94 90 PHE A C 1
ATOM 703 O O . PHE A 1 90 ? 4.024 4.536 -9.958 1.00 95.94 90 PHE A O 1
ATOM 710 N N . CYS A 1 91 ? 5.443 5.389 -11.483 1.00 95.19 91 CYS A N 1
ATOM 711 C CA . CYS A 1 91 ? 6.615 5.374 -10.619 1.00 95.19 91 CYS A CA 1
ATOM 712 C C . CYS A 1 91 ? 7.239 6.768 -10.486 1.00 95.19 91 CYS A C 1
ATOM 714 O O . CYS A 1 91 ? 7.461 7.463 -11.482 1.00 95.19 91 CYS A O 1
ATOM 716 N N . ASP A 1 92 ? 7.595 7.137 -9.256 1.00 93.19 92 ASP A N 1
ATOM 717 C CA . ASP A 1 92 ? 8.441 8.289 -8.943 1.00 93.19 92 ASP A CA 1
ATOM 718 C C . ASP A 1 92 ? 9.882 7.826 -8.688 1.00 93.19 92 ASP A C 1
ATOM 720 O O . ASP A 1 92 ? 10.274 7.436 -7.580 1.00 93.19 92 ASP A O 1
ATOM 724 N N . MET A 1 93 ? 10.691 7.886 -9.746 1.00 90.75 93 MET A N 1
ATOM 725 C CA . MET A 1 93 ? 12.096 7.487 -9.695 1.00 90.75 93 MET A CA 1
ATOM 726 C C . MET A 1 93 ? 13.029 8.571 -9.134 1.00 90.75 93 MET A C 1
ATOM 728 O O . MET A 1 93 ? 14.134 8.251 -8.680 1.00 90.75 93 MET A O 1
ATOM 732 N N . ARG A 1 94 ? 12.598 9.843 -9.097 1.00 87.12 94 ARG A N 1
ATOM 733 C CA . ARG A 1 94 ? 13.385 10.945 -8.503 1.00 87.12 94 ARG A CA 1
ATOM 734 C C . ARG A 1 94 ? 13.509 10.767 -7.000 1.00 87.12 94 ARG A C 1
ATOM 736 O O . ARG A 1 94 ? 14.579 10.981 -6.433 1.00 87.12 94 ARG A O 1
ATOM 743 N N . SER A 1 95 ? 12.431 10.299 -6.381 1.00 80.19 95 SER A N 1
ATOM 744 C CA . SER A 1 95 ? 12.306 10.141 -4.931 1.00 80.19 95 SER A CA 1
ATOM 745 C C . SER A 1 95 ? 12.716 8.747 -4.426 1.00 80.19 95 SER A C 1
ATOM 747 O O . SER A 1 95 ? 12.375 8.353 -3.307 1.00 80.19 95 SER A O 1
ATOM 749 N N . GLY A 1 96 ? 13.474 7.994 -5.230 1.00 79.81 96 GLY A N 1
ATOM 750 C CA . GLY A 1 96 ? 14.027 6.692 -4.848 1.00 79.81 96 GLY A CA 1
ATOM 751 C C . GLY A 1 96 ? 13.287 5.469 -5.390 1.00 79.81 96 GLY A C 1
ATOM 752 O O . GLY A 1 96 ? 13.585 4.379 -4.925 1.00 79.81 96 GLY A O 1
ATOM 753 N N . GLY A 1 97 ? 12.380 5.620 -6.362 1.00 90.75 97 GLY A N 1
ATOM 754 C CA . GLY A 1 97 ? 11.740 4.482 -7.036 1.00 90.75 97 GLY A CA 1
ATOM 755 C C . GLY A 1 97 ? 10.428 4.034 -6.400 1.00 90.75 97 GLY A C 1
ATOM 756 O O . GLY A 1 97 ? 10.193 2.841 -6.250 1.00 90.75 97 GLY A O 1
ATOM 757 N N . TRP A 1 98 ? 9.574 4.984 -6.024 1.00 95.81 98 TRP A N 1
ATOM 758 C CA . TRP A 1 98 ? 8.253 4.674 -5.477 1.00 95.81 98 TRP A CA 1
ATOM 759 C C . TRP A 1 98 ? 7.311 4.215 -6.573 1.00 95.81 98 TRP A C 1
ATOM 761 O O . TRP A 1 98 ? 7.181 4.901 -7.580 1.00 95.81 98 TRP A O 1
ATOM 771 N N . THR A 1 99 ? 6.620 3.102 -6.360 1.00 97.19 99 THR A N 1
ATOM 772 C CA . THR A 1 99 ? 5.635 2.548 -7.296 1.00 97.19 99 THR A CA 1
ATOM 773 C C . THR A 1 99 ? 4.235 2.667 -6.713 1.00 97.19 99 THR A C 1
ATOM 775 O O . THR A 1 99 ? 4.000 2.228 -5.588 1.00 97.19 99 THR A O 1
ATOM 778 N N . LEU A 1 100 ? 3.314 3.256 -7.474 1.00 97.62 100 LEU A N 1
ATOM 779 C CA . LEU A 1 100 ? 1.909 3.403 -7.111 1.00 97.62 100 LEU A CA 1
ATOM 780 C C . LEU A 1 100 ? 1.193 2.053 -7.208 1.00 97.62 100 LEU A C 1
ATOM 782 O O . LEU A 1 100 ? 1.134 1.461 -8.283 1.00 97.62 100 LEU A O 1
ATOM 786 N N . ILE A 1 101 ? 0.642 1.571 -6.094 1.00 98.12 101 ILE A N 1
ATOM 787 C CA . ILE A 1 101 ? -0.003 0.246 -6.016 1.00 98.12 101 ILE A CA 1
ATOM 788 C C . ILE A 1 101 ? -1.495 0.298 -5.686 1.00 98.12 101 ILE A C 1
ATOM 790 O O . ILE A 1 101 ? -2.202 -0.699 -5.843 1.00 98.12 101 ILE A O 1
ATOM 794 N N . GLY A 1 102 ? -1.979 1.447 -5.225 1.00 97.88 102 GLY A N 1
ATOM 795 C CA . GLY A 1 102 ? -3.383 1.648 -4.915 1.00 97.88 102 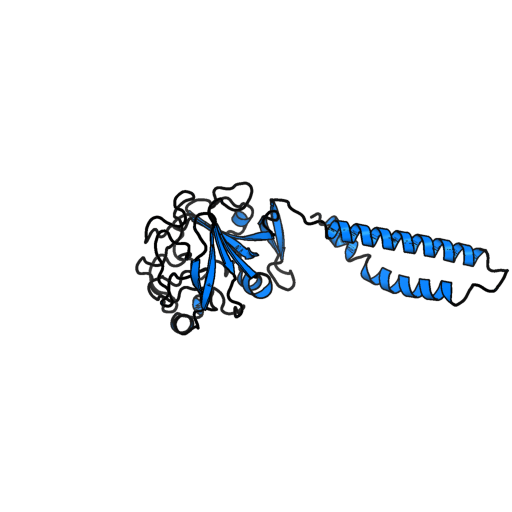GLY A CA 1
ATOM 796 C C . GLY A 1 102 ? -3.726 3.119 -4.778 1.00 97.88 102 GLY A C 1
ATOM 797 O O . GLY A 1 102 ? -2.907 3.917 -4.328 1.00 97.88 102 GLY A O 1
ATOM 798 N N . GLN A 1 103 ? -4.946 3.467 -5.156 1.00 96.69 103 GLN A N 1
ATOM 799 C CA . GLN A 1 103 ? -5.528 4.786 -4.971 1.00 96.69 103 GLN A CA 1
ATOM 800 C C . GLN A 1 103 ? -6.986 4.647 -4.587 1.00 96.69 103 GLN A C 1
ATOM 802 O O . GLN A 1 103 ? -7.687 3.751 -5.056 1.00 96.69 103 GLN A O 1
ATOM 807 N N . ILE A 1 104 ? -7.430 5.554 -3.736 1.00 95.50 104 ILE A N 1
ATOM 808 C CA . ILE A 1 104 ? -8.811 5.646 -3.304 1.00 95.50 104 ILE A CA 1
ATOM 809 C C . ILE A 1 104 ? -9.144 7.116 -3.113 1.00 95.50 104 ILE A C 1
ATOM 811 O O . ILE A 1 104 ? -8.389 7.843 -2.468 1.00 95.50 104 ILE A O 1
ATOM 815 N N . GLY A 1 105 ? -10.246 7.552 -3.706 1.00 93.56 105 GLY A N 1
ATOM 816 C CA . GLY A 1 105 ? -10.809 8.873 -3.500 1.00 93.56 105 GLY A CA 1
ATOM 817 C C . GLY A 1 105 ? -12.272 8.739 -3.135 1.00 93.56 105 GLY A C 1
ATOM 818 O O . GLY A 1 105 ? -13.054 8.220 -3.917 1.00 93.56 105 GLY A O 1
ATOM 819 N N . GLY A 1 106 ? -12.664 9.224 -1.963 1.00 89.81 106 GLY A N 1
ATOM 820 C CA . GLY A 1 106 ? -14.069 9.274 -1.568 1.00 89.81 106 GLY A CA 1
ATOM 821 C C . GLY A 1 106 ? -14.631 7.951 -1.038 1.00 89.81 106 GLY A C 1
ATOM 822 O O . GLY A 1 106 ? -13.905 7.062 -0.584 1.00 89.81 106 GLY A O 1
ATOM 823 N N . ALA A 1 107 ? -15.960 7.856 -1.015 1.00 87.75 107 ALA A N 1
ATOM 824 C CA . ALA A 1 107 ? -16.685 6.780 -0.346 1.00 87.75 107 ALA A CA 1
ATOM 825 C C . ALA A 1 107 ? -16.974 5.615 -1.309 1.00 87.75 107 ALA A C 1
ATOM 827 O O . ALA A 1 107 ? -17.960 5.625 -2.039 1.00 87.75 107 ALA A O 1
ATOM 828 N N . VAL A 1 108 ? -16.142 4.569 -1.276 1.00 89.38 108 VAL A N 1
ATOM 829 C CA . VAL A 1 108 ? -16.191 3.450 -2.249 1.00 89.38 108 VAL A CA 1
ATOM 830 C C . VAL A 1 108 ? -16.787 2.137 -1.708 1.00 89.38 108 VAL A C 1
ATOM 832 O O . VAL A 1 108 ? -16.689 1.086 -2.342 1.00 89.38 108 VAL A O 1
ATOM 835 N N . GLY A 1 109 ? -17.432 2.174 -0.539 1.00 89.94 109 GLY A N 1
ATOM 836 C CA . GLY A 1 109 ? -18.093 1.012 0.071 1.00 89.94 109 GLY A CA 1
ATOM 837 C C . GLY A 1 109 ? -17.136 -0.009 0.708 1.00 89.94 109 GLY A C 1
ATOM 838 O O . GLY A 1 109 ? -16.078 0.342 1.227 1.00 89.94 109 GLY A O 1
ATOM 839 N N . ASN A 1 110 ? -17.540 -1.285 0.714 1.00 93.38 110 ASN A N 1
ATOM 840 C CA . ASN A 1 110 ? -16.765 -2.391 1.286 1.00 93.38 110 ASN A CA 1
ATOM 841 C C . ASN A 1 110 ? -15.764 -2.948 0.261 1.00 93.38 110 ASN A C 1
ATOM 843 O O . ASN A 1 110 ? -16.164 -3.564 -0.726 1.00 93.38 110 ASN A O 1
ATOM 847 N N . ILE A 1 111 ? -14.469 -2.785 0.533 1.00 95.12 111 ILE A N 1
ATOM 848 C CA . ILE A 1 111 ? -13.360 -3.192 -0.348 1.00 95.12 111 ILE A CA 1
ATOM 849 C C . ILE A 1 111 ? -12.358 -4.140 0.332 1.00 95.12 111 ILE A C 1
ATOM 851 O O . ILE A 1 111 ? -11.346 -4.490 -0.266 1.00 95.12 111 ILE A O 1
ATOM 855 N N . TYR A 1 112 ? -12.637 -4.585 1.559 1.00 94.44 112 TYR A N 1
ATOM 856 C CA . TYR A 1 112 ? -11.737 -5.371 2.419 1.00 94.44 112 TYR A CA 1
ATOM 857 C C . TYR A 1 112 ? -11.253 -6.717 1.848 1.00 94.44 112 TYR A C 1
ATOM 859 O O . TYR A 1 112 ? -10.270 -7.264 2.330 1.00 94.44 112 TYR A O 1
ATOM 867 N N . GLU A 1 113 ? -11.926 -7.276 0.840 1.00 95.31 113 GLU A N 1
ATOM 868 C CA . GLU A 1 113 ? -11.495 -8.502 0.139 1.00 95.31 113 GLU A CA 1
ATOM 869 C C . GLU A 1 113 ? -10.664 -8.227 -1.120 1.00 95.31 113 GLU A C 1
ATOM 871 O O . GLU A 1 113 ? -10.181 -9.158 -1.764 1.00 95.31 113 GLU A O 1
ATOM 876 N N . LYS A 1 114 ? -10.545 -6.958 -1.512 1.00 97.25 114 LYS A N 1
ATOM 877 C CA . LYS A 1 114 ? -10.025 -6.549 -2.817 1.00 97.25 114 LYS A CA 1
ATOM 878 C C . LYS A 1 114 ? -8.852 -5.591 -2.706 1.00 97.25 114 LYS A C 1
ATOM 880 O O . LYS A 1 114 ? -7.857 -5.771 -3.401 1.00 97.25 114 LYS A O 1
ATOM 885 N N . TRP A 1 115 ? -8.969 -4.596 -1.830 1.00 97.44 115 TRP A N 1
ATOM 886 C CA . TRP A 1 115 ? -7.981 -3.541 -1.648 1.00 97.44 115 TRP A CA 1
ATOM 887 C C . TRP A 1 115 ? -6.586 -4.144 -1.469 1.00 97.44 115 TRP A C 1
ATOM 889 O O . TRP A 1 115 ? -6.401 -4.986 -0.597 1.00 97.44 115 TRP A O 1
ATOM 899 N N . LEU A 1 116 ? -5.641 -3.777 -2.339 1.00 98.12 116 LEU A N 1
ATOM 900 C CA . LEU A 1 116 ? -4.234 -4.218 -2.381 1.00 98.12 116 LEU A CA 1
ATOM 901 C C . LEU A 1 116 ? -3.960 -5.736 -2.463 1.00 98.12 116 LEU A C 1
ATOM 903 O O . LEU A 1 116 ? -2.798 -6.143 -2.462 1.00 98.12 116 LEU A O 1
ATOM 907 N N . VAL A 1 117 ? -4.993 -6.577 -2.533 1.00 97.19 117 VAL A N 1
ATOM 908 C CA . VAL A 1 117 ? -4.888 -8.050 -2.572 1.00 97.19 117 VAL A CA 1
ATOM 909 C C . VAL A 1 117 ? -5.502 -8.649 -3.838 1.00 97.19 117 VAL A C 1
ATOM 911 O O . VAL A 1 117 ? -5.494 -9.867 -4.021 1.00 97.19 117 VAL A O 1
ATOM 914 N N . ARG A 1 118 ? -6.063 -7.793 -4.701 1.00 96.44 118 ARG A N 1
ATOM 915 C CA . ARG A 1 118 ? -6.644 -8.125 -5.999 1.00 96.44 118 ARG A CA 1
ATOM 916 C C . ARG A 1 118 ? -6.522 -6.931 -6.947 1.00 96.44 118 ARG A C 1
ATOM 918 O O . ARG A 1 118 ? -6.638 -5.781 -6.530 1.00 96.44 118 ARG A O 1
ATOM 925 N N . ASN A 1 119 ? -6.363 -7.220 -8.236 1.00 96.75 119 ASN A N 1
ATOM 926 C CA . ASN A 1 119 ? -6.450 -6.211 -9.286 1.00 96.75 119 ASN A CA 1
ATOM 927 C C . ASN A 1 119 ? -7.887 -5.679 -9.423 1.00 96.75 119 ASN A C 1
ATOM 929 O O . ASN A 1 119 ? -8.801 -6.430 -9.767 1.00 96.75 119 ASN A O 1
ATOM 933 N N . GLU A 1 120 ? -8.064 -4.380 -9.209 1.00 97.69 120 GLU A N 1
ATOM 934 C CA . GLU A 1 120 ? -9.312 -3.637 -9.401 1.00 97.69 120 GLU A CA 1
ATOM 935 C C . GLU A 1 120 ? -8.970 -2.288 -10.049 1.00 97.69 120 GLU A C 1
ATOM 937 O O . GLU A 1 120 ? -8.074 -1.592 -9.579 1.00 97.69 120 GLU A O 1
ATOM 942 N N . ASN A 1 121 ? -9.659 -1.915 -11.133 1.00 96.88 121 ASN A N 1
ATOM 943 C CA . ASN A 1 121 ? -9.510 -0.618 -11.815 1.00 96.88 121 ASN A CA 1
ATOM 944 C C . ASN A 1 121 ? -8.050 -0.163 -12.051 1.00 96.88 121 ASN A C 1
ATOM 946 O O . ASN A 1 121 ? -7.735 1.018 -11.926 1.00 96.88 121 ASN A O 1
ATOM 950 N N . THR A 1 122 ? -7.144 -1.078 -12.418 1.00 96.94 122 THR A N 1
ATOM 951 C CA . THR A 1 122 ? -5.687 -0.817 -12.459 1.00 96.94 122 THR A CA 1
ATOM 952 C C . THR A 1 122 ? -5.269 0.302 -13.415 1.00 96.94 122 THR A C 1
ATOM 954 O O . THR A 1 122 ? -4.207 0.893 -13.243 1.00 96.94 122 THR A O 1
ATOM 957 N N . ALA A 1 123 ? -6.110 0.653 -14.393 1.00 96.50 123 ALA A N 1
ATOM 958 C CA . ALA A 1 123 ? -5.855 1.749 -15.324 1.00 96.50 123 ALA A CA 1
ATOM 959 C C . ALA A 1 123 ? -5.656 3.109 -14.630 1.00 96.50 123 ALA A C 1
ATOM 961 O O . ALA A 1 123 ? -4.881 3.920 -15.137 1.00 96.50 123 ALA A O 1
ATOM 962 N N . ILE A 1 124 ? -6.301 3.349 -13.479 1.00 95.56 124 ILE A N 1
ATOM 963 C CA . ILE A 1 124 ? -6.151 4.619 -12.750 1.00 95.56 124 ILE A CA 1
ATOM 964 C C . ILE A 1 124 ? -4.735 4.778 -12.176 1.00 95.56 124 ILE A C 1
ATOM 966 O O . ILE A 1 124 ? -4.226 5.886 -12.084 1.00 95.56 124 ILE A O 1
ATOM 970 N N . LEU A 1 125 ? -4.038 3.665 -11.915 1.00 96.94 125 LEU A N 1
ATOM 971 C CA . LEU A 1 125 ? -2.695 3.645 -11.321 1.00 96.94 125 LEU A CA 1
ATOM 972 C C . LEU A 1 125 ? -1.588 4.073 -12.295 1.00 96.94 125 LEU A C 1
ATOM 974 O O . LEU A 1 125 ? -0.407 4.038 -11.953 1.00 96.94 125 LEU A O 1
ATOM 978 N N . ARG A 1 126 ? -1.948 4.475 -13.517 1.00 95.69 126 ARG A N 1
ATOM 979 C CA . ARG A 1 126 ? -1.032 5.050 -14.514 1.00 95.69 126 ARG A CA 1
ATOM 980 C C . ARG A 1 126 ? -0.793 6.542 -14.295 1.00 95.69 126 ARG A C 1
ATOM 982 O O . ARG A 1 126 ? 0.040 7.123 -14.987 1.00 95.69 126 ARG A O 1
ATOM 989 N N . THR A 1 127 ? -1.516 7.154 -13.361 1.00 93.88 127 THR A N 1
ATOM 990 C CA . THR A 1 127 ? -1.407 8.562 -12.979 1.00 93.88 127 THR A CA 1
ATOM 991 C C . THR A 1 127 ? -1.451 8.696 -11.451 1.00 93.88 127 THR A C 1
ATOM 993 O O . THR A 1 127 ? -2.125 7.912 -10.793 1.00 93.88 127 THR A O 1
ATOM 996 N N . PRO A 1 128 ? -0.744 9.669 -10.854 1.00 92.25 128 PRO A N 1
ATOM 997 C CA . PRO A 1 128 ? -0.782 9.924 -9.411 1.00 92.25 128 PRO A CA 1
ATOM 998 C C . PRO A 1 128 ? -2.044 10.671 -8.950 1.00 92.25 128 PRO A C 1
ATOM 1000 O O . PRO A 1 128 ? -2.248 10.851 -7.749 1.00 92.25 128 PRO A O 1
ATOM 1003 N N . ILE A 1 129 ? -2.889 11.111 -9.886 1.00 91.44 129 ILE A N 1
ATOM 1004 C CA . ILE A 1 129 ? -4.089 11.898 -9.599 1.00 91.44 129 ILE A CA 1
ATOM 1005 C C . ILE A 1 129 ? -5.180 10.985 -9.039 1.00 91.44 129 ILE A C 1
ATOM 1007 O O . ILE A 1 129 ? -5.531 9.982 -9.654 1.00 91.44 129 ILE A O 1
ATOM 1011 N N . ILE A 1 130 ? -5.732 11.356 -7.885 1.00 90.06 130 ILE A N 1
ATOM 1012 C CA . ILE A 1 130 ? -6.856 10.644 -7.269 1.00 90.06 130 ILE A CA 1
ATOM 1013 C C . ILE A 1 130 ? -8.167 11.236 -7.792 1.00 90.06 130 ILE A C 1
ATOM 1015 O O . ILE A 1 130 ? -8.436 12.428 -7.622 1.00 90.06 130 ILE A O 1
ATOM 1019 N N . GLU A 1 131 ? -8.995 10.389 -8.393 1.00 90.69 131 GLU A N 1
ATOM 1020 C CA . GLU A 1 131 ? -10.361 10.729 -8.786 1.00 90.69 131 GLU A CA 1
ATOM 1021 C C . GLU A 1 131 ? -11.336 10.483 -7.626 1.00 90.69 131 GLU A C 1
ATOM 1023 O O . GLU A 1 131 ? -11.170 9.547 -6.843 1.00 90.69 131 GLU A O 1
ATOM 1028 N N . ALA A 1 132 ? -12.351 11.339 -7.496 1.00 90.69 132 ALA A N 1
ATOM 1029 C CA . ALA A 1 132 ? -13.373 11.194 -6.464 1.00 90.69 132 ALA A CA 1
ATOM 1030 C C . ALA A 1 132 ? -14.317 10.019 -6.761 1.00 90.69 132 ALA A C 1
ATOM 1032 O O . ALA A 1 132 ? -14.660 9.763 -7.912 1.00 90.69 132 ALA A O 1
ATOM 1033 N N . ASP A 1 133 ? -14.754 9.347 -5.699 1.00 91.38 133 ASP A N 1
ATOM 1034 C CA . ASP A 1 133 ? -15.637 8.174 -5.677 1.00 91.38 133 ASP A CA 1
ATOM 1035 C C . ASP A 1 133 ? -15.140 6.982 -6.514 1.00 91.38 133 ASP A C 1
ATOM 1037 O O . ASP A 1 133 ? -15.918 6.152 -6.992 1.00 91.38 133 ASP A O 1
ATOM 1041 N N . VAL A 1 134 ? -13.818 6.868 -6.658 1.00 93.75 134 VAL A N 1
ATOM 1042 C CA . VAL A 1 134 ? -13.142 5.794 -7.389 1.00 93.75 134 VAL A CA 1
ATOM 1043 C C . VAL A 1 134 ? -12.043 5.197 -6.518 1.00 93.75 134 VAL A C 1
ATOM 1045 O O . VAL A 1 134 ? -11.364 5.886 -5.757 1.00 93.75 134 VAL A O 1
ATOM 1048 N N . TYR A 1 135 ? -11.843 3.887 -6.643 1.00 96.56 135 TYR A N 1
ATOM 1049 C CA . TYR A 1 135 ? -10.637 3.231 -6.154 1.00 96.56 135 TYR A CA 1
ATOM 1050 C C . TYR A 1 135 ? -10.087 2.274 -7.200 1.00 96.56 1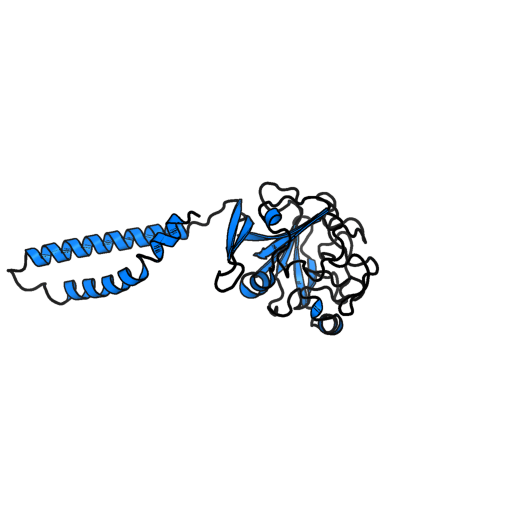35 TYR A C 1
ATOM 1052 O O . TYR A 1 135 ? -10.818 1.783 -8.065 1.00 96.56 135 TYR A O 1
ATOM 1060 N N . GLY A 1 136 ? -8.803 1.980 -7.075 1.00 97.62 136 GLY A N 1
ATOM 1061 C CA . GLY A 1 136 ? -8.108 0.985 -7.867 1.00 97.62 136 GLY A CA 1
ATOM 1062 C C . GLY A 1 136 ? -6.860 0.520 -7.141 1.00 97.62 136 GLY A C 1
ATOM 1063 O O . GLY A 1 136 ? -6.261 1.261 -6.365 1.00 97.62 136 GLY A O 1
ATOM 1064 N N . CYS A 1 137 ? -6.492 -0.731 -7.353 1.00 98.25 137 CYS A N 1
ATOM 1065 C CA . CYS A 1 137 ? -5.324 -1.356 -6.754 1.00 98.25 137 CYS A CA 1
ATOM 1066 C C . CYS A 1 137 ? -4.873 -2.546 -7.591 1.00 98.25 137 CYS A C 1
ATOM 1068 O O . CYS A 1 137 ? -5.649 -3.103 -8.368 1.00 98.25 137 CYS A O 1
ATOM 1070 N N . ILE A 1 138 ? -3.627 -2.958 -7.400 1.00 97.88 138 ILE A N 1
ATOM 1071 C CA . ILE A 1 138 ? -3.152 -4.276 -7.830 1.00 97.88 138 ILE A CA 1
ATOM 1072 C C . ILE A 1 138 ? -3.185 -5.270 -6.661 1.00 97.88 138 ILE A C 1
ATOM 1074 O O . ILE A 1 138 ? -3.272 -4.864 -5.500 1.00 97.88 138 ILE A O 1
ATOM 1078 N N . ASP A 1 139 ? -3.036 -6.568 -6.944 1.00 96.81 139 ASP A N 1
ATOM 1079 C CA . ASP A 1 139 ? -2.547 -7.522 -5.938 1.00 96.81 139 ASP A CA 1
ATOM 1080 C C . ASP A 1 139 ? -1.070 -7.219 -5.638 1.00 96.81 139 ASP A C 1
ATOM 1082 O O . ASP A 1 139 ? -0.151 -7.678 -6.321 1.00 96.81 139 ASP A O 1
ATOM 1086 N N . ALA A 1 140 ? -0.850 -6.383 -4.626 1.00 97.12 140 ALA A N 1
ATOM 1087 C CA . ALA A 1 140 ? 0.458 -5.864 -4.254 1.00 97.12 140 ALA A CA 1
ATOM 1088 C C . ALA A 1 140 ? 1.171 -6.731 -3.208 1.00 97.12 140 ALA A C 1
ATOM 1090 O O . ALA A 1 140 ? 2.301 -6.416 -2.828 1.00 97.12 140 ALA A O 1
ATOM 1091 N N . VAL A 1 141 ? 0.549 -7.813 -2.723 1.00 96.88 141 VAL A N 1
ATOM 1092 C CA . VAL A 1 141 ? 1.059 -8.578 -1.574 1.00 96.88 141 VAL A CA 1
ATOM 1093 C C . VAL A 1 141 ? 2.462 -9.117 -1.842 1.00 96.88 141 VAL A C 1
ATOM 1095 O O . VAL A 1 141 ? 3.371 -8.925 -1.036 1.00 96.88 141 VAL A O 1
ATOM 1098 N N . LYS A 1 142 ? 2.679 -9.734 -3.009 1.00 94.62 142 LYS A N 1
ATOM 1099 C CA . LYS A 1 142 ? 3.996 -10.273 -3.385 1.00 94.62 142 LYS A CA 1
ATOM 1100 C C . LYS A 1 142 ? 5.054 -9.181 -3.502 1.00 94.62 142 LYS A C 1
ATOM 1102 O O . LYS A 1 142 ? 6.181 -9.396 -3.064 1.00 94.62 142 LYS A O 1
ATOM 1107 N N . MET A 1 143 ? 4.692 -8.020 -4.051 1.00 95.19 143 MET A N 1
ATOM 1108 C CA . MET A 1 143 ? 5.592 -6.868 -4.126 1.00 95.19 143 MET A CA 1
ATOM 1109 C C . MET A 1 143 ? 5.990 -6.398 -2.727 1.00 95.19 143 MET A C 1
ATOM 1111 O O . MET A 1 143 ? 7.177 -6.344 -2.415 1.00 95.19 143 MET A O 1
ATOM 1115 N N . ALA A 1 144 ? 5.006 -6.175 -1.856 1.00 96.94 144 ALA A N 1
ATOM 1116 C CA . ALA A 1 144 ? 5.227 -5.699 -0.495 1.00 96.94 144 ALA A CA 1
ATOM 1117 C C . ALA A 1 144 ? 6.061 -6.666 0.365 1.00 96.94 144 ALA A C 1
ATOM 1119 O O . ALA A 1 144 ? 6.824 -6.238 1.235 1.00 96.94 144 ALA A O 1
ATOM 1120 N N . VAL A 1 145 ? 5.905 -7.976 0.161 1.00 96.81 145 VAL A N 1
ATOM 1121 C CA . VAL A 1 145 ? 6.608 -9.002 0.946 1.00 96.81 145 VAL A CA 1
ATOM 1122 C C . VAL A 1 145 ? 8.023 -9.237 0.416 1.00 96.81 145 VAL A C 1
ATOM 1124 O O . VAL A 1 145 ? 8.966 -9.228 1.202 1.00 96.81 145 VAL A O 1
ATOM 1127 N N . ASN A 1 146 ? 8.188 -9.422 -0.897 1.00 93.94 146 ASN A N 1
ATOM 1128 C CA . ASN A 1 146 ? 9.449 -9.915 -1.463 1.00 93.94 146 ASN A CA 1
ATOM 1129 C C . ASN A 1 146 ? 10.378 -8.811 -1.975 1.00 93.94 146 ASN A C 1
ATOM 1131 O O . ASN A 1 146 ? 11.586 -9.033 -2.056 1.00 93.94 146 ASN A O 1
ATOM 1135 N N . TYR A 1 147 ? 9.830 -7.658 -2.368 1.00 93.25 147 TYR A N 1
ATOM 1136 C CA . TYR A 1 147 ? 10.565 -6.669 -3.163 1.00 93.25 147 TYR A CA 1
ATOM 1137 C C . TYR A 1 147 ? 10.555 -5.260 -2.580 1.00 93.25 147 TYR A C 1
ATOM 1139 O O . TYR A 1 147 ? 11.301 -4.419 -3.068 1.00 93.25 147 TYR A O 1
ATOM 1147 N N . SER A 1 148 ? 9.758 -5.004 -1.543 1.00 96.25 148 SER A N 1
ATOM 1148 C CA . SER A 1 148 ? 9.636 -3.678 -0.938 1.00 96.25 148 SER A CA 1
ATOM 1149 C C . SER A 1 148 ? 10.014 -3.695 0.534 1.00 96.25 148 SER A C 1
ATOM 1151 O O . SER A 1 148 ? 9.738 -4.648 1.267 1.00 96.25 148 SER A O 1
ATOM 1153 N N . GLN A 1 149 ? 10.642 -2.615 0.974 1.00 96.94 149 GLN A N 1
ATOM 1154 C CA . GLN A 1 149 ? 11.035 -2.381 2.360 1.00 96.94 149 GLN A CA 1
ATOM 1155 C C . GLN A 1 149 ? 10.164 -1.313 3.007 1.00 96.94 149 GLN A C 1
ATOM 1157 O O . GLN A 1 149 ? 9.945 -1.357 4.217 1.00 96.94 149 GLN A O 1
ATOM 1162 N N . GLU A 1 150 ? 9.634 -0.389 2.210 1.00 98.00 150 GLU A N 1
ATOM 1163 C CA . GLU A 1 150 ? 8.895 0.764 2.697 1.00 98.00 150 GLU A CA 1
ATOM 1164 C C . GLU A 1 150 ? 7.541 0.897 2.011 1.00 98.00 150 GLU A C 1
ATOM 1166 O O . GLU A 1 150 ? 7.324 0.482 0.870 1.00 98.00 150 GLU A O 1
ATOM 1171 N N . ILE A 1 151 ? 6.628 1.524 2.741 1.00 98.38 151 ILE A N 1
ATOM 1172 C CA . ILE A 1 151 ? 5.325 1.937 2.249 1.00 98.38 151 ILE A CA 1
ATOM 1173 C C . ILE A 1 151 ? 5.121 3.413 2.548 1.00 98.38 151 ILE A C 1
ATOM 1175 O O . ILE A 1 151 ? 5.599 3.937 3.558 1.00 98.38 151 ILE A O 1
ATOM 1179 N N . ARG A 1 152 ? 4.386 4.080 1.664 1.00 96.56 152 ARG A N 1
ATOM 1180 C CA . ARG A 1 152 ? 3.985 5.470 1.829 1.00 96.56 152 ARG A CA 1
ATOM 1181 C C . ARG A 1 152 ? 2.508 5.640 1.515 1.00 96.56 152 ARG A C 1
ATOM 1183 O O . ARG A 1 152 ? 2.014 5.104 0.526 1.00 96.56 152 ARG A O 1
ATOM 1190 N N . LEU A 1 153 ? 1.838 6.446 2.330 1.00 95.56 153 LEU A N 1
ATOM 1191 C CA . LEU A 1 153 ? 0.547 7.040 2.006 1.00 95.56 153 LEU A CA 1
ATOM 1192 C C . LEU A 1 153 ? 0.778 8.491 1.602 1.00 95.56 153 LEU A C 1
ATOM 1194 O O . LEU A 1 153 ? 1.524 9.201 2.279 1.00 95.56 153 LEU A O 1
ATOM 1198 N N . SER A 1 154 ? 0.160 8.936 0.512 1.00 94.50 154 SER A N 1
ATOM 1199 C CA . SER A 1 154 ? 0.257 10.327 0.074 1.00 94.50 154 SER A CA 1
ATOM 1200 C C . SER A 1 154 ? -1.062 10.896 -0.412 1.00 94.50 154 SER A C 1
ATOM 1202 O O . SER A 1 154 ? -1.971 10.182 -0.834 1.00 94.50 154 SER A O 1
ATOM 1204 N N . SER A 1 155 ? -1.097 12.218 -0.404 1.00 93.06 155 SER A N 1
ATOM 1205 C CA . SER A 1 155 ? -2.063 13.050 -1.110 1.00 93.06 155 SER A CA 1
ATOM 1206 C C . SER A 1 155 ? -1.945 12.870 -2.635 1.00 93.06 155 SER A C 1
ATOM 1208 O O . SER A 1 155 ? -0.979 12.260 -3.113 1.00 93.06 155 SER A O 1
ATOM 1210 N N . GLY A 1 156 ? -2.953 13.316 -3.388 1.00 87.69 156 GLY A N 1
ATOM 1211 C CA . GLY A 1 156 ? -3.124 13.049 -4.824 1.00 87.69 156 GLY A CA 1
ATOM 1212 C C . GLY A 1 156 ? -3.196 14.293 -5.711 1.00 87.69 156 GLY A C 1
ATOM 1213 O O . GLY A 1 156 ? -3.679 14.205 -6.834 1.00 87.69 156 GLY A O 1
ATOM 1214 N N . GLU A 1 157 ? -2.795 15.468 -5.221 1.00 83.75 157 GLU A N 1
ATOM 1215 C CA . GLU A 1 157 ? -2.827 16.730 -5.981 1.00 83.75 157 GLU A CA 1
ATOM 1216 C C . GLU A 1 157 ? -1.654 16.921 -6.946 1.00 83.75 157 GLU A C 1
ATOM 1218 O O . GLU A 1 157 ? -1.671 17.857 -7.741 1.00 83.75 157 GLU A O 1
ATOM 1223 N N . SER A 1 158 ? -0.613 16.097 -6.844 1.00 80.00 158 SER A N 1
ATOM 1224 C CA . SER A 1 158 ? 0.564 16.199 -7.705 1.00 80.00 158 SER A CA 1
ATOM 1225 C C . SER A 1 158 ? 0.310 15.456 -9.010 1.00 80.00 158 SER A C 1
ATOM 1227 O O . SER A 1 158 ? 0.040 14.262 -8.991 1.00 80.00 158 SER A O 1
ATOM 1229 N N . ASP A 1 159 ? 0.426 16.145 -10.142 1.00 75.06 159 ASP A N 1
ATOM 1230 C CA . ASP A 1 159 ? 0.381 15.567 -11.491 1.00 75.06 159 ASP A CA 1
ATOM 1231 C C . ASP A 1 159 ? 1.754 15.050 -11.959 1.00 75.06 159 ASP A C 1
ATOM 1233 O O . ASP A 1 159 ? 1.859 14.316 -12.942 1.00 75.06 159 ASP A O 1
ATOM 1237 N N . ILE A 1 160 ? 2.817 15.411 -11.237 1.00 74.69 160 ILE A N 1
ATOM 1238 C CA . ILE A 1 160 ? 4.214 15.139 -11.594 1.00 74.69 160 ILE A CA 1
ATOM 1239 C C . ILE A 1 160 ? 4.927 14.196 -10.621 1.00 74.69 160 ILE A C 1
ATOM 1241 O O . ILE A 1 160 ? 6.152 14.127 -10.663 1.00 74.69 160 ILE A O 1
ATOM 1245 N N . GLY A 1 161 ? 4.221 13.492 -9.734 1.00 81.44 161 GLY A N 1
ATOM 1246 C CA . GLY A 1 161 ? 4.849 12.619 -8.740 1.00 81.44 161 GLY A CA 1
ATOM 1247 C C . GLY A 1 161 ? 3.937 12.306 -7.566 1.00 81.44 161 GLY A C 1
ATOM 1248 O O . GLY A 1 161 ? 2.722 12.439 -7.653 1.00 81.44 161 GLY A O 1
ATOM 1249 N N . MET A 1 162 ? 4.533 11.922 -6.443 1.00 85.94 162 MET A N 1
ATOM 1250 C CA . MET A 1 162 ? 3.785 11.787 -5.194 1.00 85.94 162 MET A CA 1
ATOM 1251 C C . MET A 1 162 ? 3.205 13.133 -4.737 1.00 85.94 162 MET A C 1
ATOM 1253 O O . MET A 1 162 ? 3.760 14.197 -5.034 1.00 85.94 162 MET A O 1
ATOM 1257 N N . GLY A 1 163 ? 2.131 13.081 -3.950 1.00 88.69 163 GLY A N 1
ATOM 1258 C CA . GLY A 1 163 ? 1.554 14.267 -3.320 1.00 88.69 163 GLY A CA 1
ATOM 1259 C C . GLY A 1 163 ? 2.483 14.953 -2.314 1.00 88.69 163 GLY A C 1
ATOM 1260 O O . GLY A 1 163 ? 3.409 14.353 -1.757 1.00 88.69 163 GLY A O 1
ATOM 1261 N N . ARG A 1 164 ? 2.211 16.234 -2.057 1.00 90.44 164 ARG A N 1
ATOM 1262 C CA . ARG A 1 164 ? 2.946 17.114 -1.136 1.00 90.44 164 ARG A CA 1
ATOM 1263 C C . ARG A 1 164 ? 2.890 16.603 0.297 1.00 90.44 164 ARG A C 1
ATOM 1265 O O . ARG A 1 164 ? 3.882 16.664 1.028 1.00 90.44 164 ARG A O 1
ATOM 1272 N N . PHE A 1 165 ? 1.725 16.117 0.704 1.00 92.69 165 PHE A N 1
ATOM 1273 C CA . PHE A 1 165 ? 1.521 15.510 2.010 1.00 92.69 165 PHE A CA 1
ATOM 1274 C C . PHE A 1 165 ? 1.710 14.007 1.919 1.00 92.69 165 PHE A C 1
ATOM 1276 O O . PHE A 1 165 ? 1.106 13.361 1.058 1.00 92.69 165 PHE A O 1
ATOM 1283 N N . TRP A 1 166 ? 2.545 13.465 2.801 1.00 93.81 166 TRP A N 1
ATOM 1284 C CA . TRP A 1 166 ? 2.784 12.034 2.884 1.00 93.81 166 TRP A CA 1
ATOM 1285 C C . TRP A 1 166 ? 3.205 11.597 4.284 1.00 93.81 166 TRP A C 1
ATOM 1287 O O . TRP A 1 166 ? 3.786 12.373 5.046 1.00 93.81 166 TRP A O 1
ATOM 1297 N N . VAL A 1 167 ? 2.953 10.321 4.570 1.00 94.94 167 VAL A N 1
ATOM 1298 C CA . VAL A 1 167 ? 3.528 9.555 5.681 1.00 94.94 167 VAL A CA 1
ATOM 1299 C C . VAL A 1 167 ? 4.174 8.291 5.121 1.00 94.94 167 VAL A C 1
ATOM 1301 O O . VAL A 1 167 ? 3.638 7.681 4.199 1.00 94.94 167 VAL A O 1
ATOM 1304 N N . GLU A 1 168 ? 5.337 7.902 5.631 1.00 96.31 168 GLU A N 1
ATOM 1305 C CA . GLU A 1 168 ? 6.051 6.700 5.188 1.00 96.31 168 GLU A CA 1
ATOM 1306 C C . GLU A 1 168 ? 6.687 5.960 6.362 1.00 96.31 168 GLU A C 1
ATOM 1308 O O . GLU A 1 168 ? 7.077 6.573 7.363 1.00 96.31 168 GLU A O 1
ATOM 1313 N N . TRP A 1 169 ? 6.833 4.647 6.217 1.00 97.75 169 TRP A N 1
ATOM 1314 C CA . TRP A 1 169 ? 7.454 3.799 7.226 1.00 97.75 169 TRP A CA 1
ATOM 1315 C C . TRP A 1 169 ? 7.991 2.495 6.633 1.00 97.75 169 TRP A C 1
ATOM 1317 O O . TRP A 1 169 ? 7.639 2.099 5.519 1.00 97.75 169 TRP A O 1
ATOM 1327 N N . ASN A 1 170 ? 8.843 1.819 7.405 1.00 98.00 170 ASN A N 1
ATOM 1328 C CA . ASN A 1 170 ? 9.342 0.492 7.059 1.00 98.00 170 ASN A CA 1
ATOM 1329 C C . ASN A 1 170 ? 8.260 -0.557 7.298 1.00 98.00 170 ASN A C 1
ATOM 1331 O O . ASN A 1 170 ? 7.695 -0.645 8.388 1.00 98.00 170 ASN A O 1
ATOM 1335 N N . LEU A 1 171 ? 8.022 -1.401 6.305 1.00 98.00 171 LEU A N 1
ATOM 1336 C CA . LEU A 1 171 ? 7.122 -2.534 6.431 1.00 98.00 171 LEU A CA 1
ATOM 1337 C C . LEU A 1 171 ? 7.687 -3.581 7.439 1.00 98.00 171 LEU A C 1
ATOM 1339 O O . LEU A 1 171 ? 8.910 -3.731 7.541 1.00 98.00 171 LEU A O 1
ATOM 1343 N N . PRO A 1 172 ? 6.854 -4.408 8.115 1.00 96.31 172 PRO A N 1
ATOM 1344 C CA . PRO A 1 172 ? 7.300 -5.368 9.147 1.00 96.31 172 PRO A CA 1
ATOM 1345 C C . PRO A 1 172 ? 8.153 -6.525 8.600 1.00 96.31 172 PRO A C 1
ATOM 1347 O O . PRO A 1 172 ? 7.688 -7.261 7.746 1.00 96.31 172 PRO A O 1
ATOM 1350 N N . SER A 1 173 ? 9.380 -6.764 9.053 1.00 95.50 173 SER A N 1
ATOM 1351 C CA . SER A 1 173 ? 10.271 -7.753 8.402 1.00 95.50 173 SER A CA 1
ATOM 1352 C C . SER A 1 173 ? 9.771 -9.212 8.365 1.00 95.50 173 SER A C 1
ATOM 1354 O O . SER A 1 173 ? 10.305 -10.006 7.600 1.00 95.50 173 SER A O 1
ATOM 1356 N N . ASP A 1 174 ? 8.755 -9.569 9.151 1.00 96.19 174 ASP A N 1
ATOM 1357 C CA . ASP A 1 174 ? 8.134 -10.898 9.229 1.00 96.19 174 ASP A CA 1
ATOM 1358 C C . ASP A 1 174 ? 6.782 -11.001 8.494 1.00 96.19 174 ASP A C 1
ATOM 1360 O O . ASP A 1 174 ? 5.926 -11.816 8.853 1.00 96.19 174 ASP A O 1
ATOM 1364 N N . ARG A 1 175 ? 6.590 -10.161 7.469 1.00 97.06 175 ARG A N 1
ATOM 1365 C CA . ARG A 1 175 ? 5.505 -10.269 6.483 1.00 97.06 175 ARG A CA 1
ATOM 1366 C C . ARG A 1 175 ? 5.529 -11.620 5.767 1.00 97.06 175 ARG A C 1
ATOM 1368 O O . ARG A 1 175 ? 6.587 -12.192 5.532 1.00 97.06 175 ARG A O 1
ATOM 1375 N N . ASP A 1 176 ? 4.355 -12.072 5.342 1.00 97.88 176 ASP A N 1
ATOM 1376 C CA . ASP A 1 176 ? 4.182 -13.350 4.655 1.00 97.88 176 ASP A CA 1
ATOM 1377 C C . ASP A 1 176 ? 3.169 -13.222 3.503 1.00 97.88 176 ASP A C 1
ATOM 1379 O O . ASP A 1 176 ? 2.142 -12.554 3.646 1.00 97.88 176 ASP A O 1
ATOM 1383 N N . VAL A 1 177 ? 3.468 -13.843 2.355 1.00 96.31 177 VAL A N 1
ATOM 1384 C CA . VAL A 1 177 ? 2.693 -13.710 1.103 1.00 96.31 177 VAL A CA 1
ATOM 1385 C C . VAL A 1 177 ? 1.251 -14.208 1.240 1.00 96.31 177 VAL A C 1
ATOM 1387 O O . VAL A 1 177 ? 0.349 -13.690 0.576 1.00 96.31 177 VAL A O 1
ATOM 1390 N N . ASP A 1 178 ? 1.005 -15.173 2.122 1.00 96.81 178 ASP A N 1
ATOM 1391 C CA . ASP A 1 178 ? -0.313 -15.779 2.289 1.00 96.81 178 ASP A CA 1
ATOM 1392 C C . ASP A 1 178 ? -1.183 -15.013 3.288 1.00 96.81 178 ASP A C 1
ATOM 1394 O O . ASP A 1 178 ? -2.388 -15.248 3.361 1.00 96.81 178 ASP A O 1
ATOM 1398 N N . THR A 1 179 ? -0.607 -14.085 4.059 1.00 98.06 179 THR A N 1
ATOM 1399 C CA . THR A 1 179 ? -1.319 -13.443 5.178 1.00 98.06 179 THR A CA 1
ATOM 1400 C C . THR A 1 179 ? -1.242 -11.920 5.203 1.00 98.06 179 THR A C 1
ATOM 1402 O O . THR A 1 179 ? -2.106 -11.282 5.806 1.00 98.06 179 THR A O 1
ATOM 1405 N N . PHE A 1 180 ? -0.256 -11.305 4.552 1.00 98.44 180 PHE A N 1
ATOM 1406 C CA . PHE A 1 180 ? -0.099 -9.854 4.566 1.00 98.44 180 PHE A CA 1
ATOM 1407 C C . PHE A 1 180 ? -1.268 -9.154 3.853 1.00 98.44 180 PHE A C 1
ATOM 1409 O O . PHE A 1 180 ? -1.630 -9.530 2.740 1.00 98.44 180 PHE A O 1
ATOM 1416 N N . TRP A 1 181 ? -1.889 -8.174 4.524 1.00 98.19 181 TRP A N 1
ATOM 1417 C CA . TRP A 1 181 ? -3.104 -7.455 4.094 1.00 98.19 181 TRP A CA 1
ATOM 1418 C C . TRP A 1 181 ? -4.351 -8.305 3.821 1.00 98.19 181 TRP A C 1
ATOM 1420 O O . TRP A 1 181 ? -5.381 -7.778 3.407 1.00 98.19 181 TRP A O 1
ATOM 1430 N N . ARG A 1 182 ? -4.327 -9.609 4.112 1.00 97.56 182 ARG A N 1
ATOM 1431 C CA . ARG A 1 182 ? -5.499 -10.470 3.942 1.00 97.56 182 ARG A CA 1
ATOM 1432 C C . ARG A 1 182 ? -6.340 -10.478 5.211 1.00 97.56 182 ARG A C 1
ATOM 1434 O O . ARG A 1 182 ? -6.062 -11.216 6.152 1.00 97.56 182 ARG A O 1
ATOM 1441 N N . ILE A 1 183 ? -7.425 -9.705 5.220 1.00 95.62 183 ILE A N 1
ATOM 1442 C CA . ILE A 1 183 ? -8.373 -9.672 6.348 1.00 95.62 183 ILE A CA 1
ATOM 1443 C C . ILE A 1 183 ? -8.997 -11.047 6.649 1.00 95.62 183 ILE A C 1
ATOM 1445 O O . ILE A 1 183 ? -9.379 -11.319 7.787 1.00 95.62 183 ILE A O 1
ATOM 1449 N N . SER A 1 184 ? -9.022 -11.950 5.660 1.00 97.06 184 SER A N 1
ATOM 1450 C CA . SER A 1 184 ? -9.483 -13.335 5.797 1.00 97.06 184 SER A CA 1
ATOM 1451 C C . SER A 1 184 ? -8.678 -14.172 6.795 1.00 97.06 184 SER A C 1
ATOM 1453 O O . SER A 1 184 ? -9.166 -15.210 7.234 1.00 97.06 184 SER A O 1
ATOM 1455 N N . VAL A 1 185 ? -7.481 -13.719 7.196 1.00 97.50 185 VAL A N 1
ATOM 1456 C CA . VAL A 1 185 ? -6.717 -14.279 8.328 1.00 97.50 185 VAL A CA 1
ATOM 1457 C C . VAL A 1 185 ? -7.546 -14.265 9.621 1.00 97.50 185 VAL A C 1
ATOM 1459 O O . VAL A 1 185 ? -7.421 -15.159 10.457 1.00 97.50 185 VAL A O 1
ATOM 1462 N N . GLY A 1 186 ? -8.435 -13.281 9.761 1.00 97.69 186 GLY A N 1
ATOM 1463 C CA . GLY A 1 186 ? -9.401 -13.191 10.843 1.00 97.69 186 GLY A CA 1
ATOM 1464 C C . GLY A 1 186 ? -8.898 -12.448 12.078 1.00 97.69 186 GLY A C 1
ATOM 1465 O O . GLY A 1 186 ? -7.722 -12.490 12.448 1.00 97.69 186 GLY A O 1
ATOM 1466 N N . PHE A 1 187 ? -9.838 -11.783 12.752 1.00 97.75 187 PHE A N 1
ATOM 1467 C CA . PHE A 1 187 ? -9.572 -10.906 13.891 1.00 97.75 187 PHE A CA 1
ATOM 1468 C C . PHE A 1 187 ? -8.747 -11.576 14.994 1.00 97.75 187 PHE A C 1
ATOM 1470 O O . PHE A 1 187 ? -7.805 -10.972 15.490 1.00 97.75 187 PHE A O 1
ATOM 1477 N N . ASN A 1 188 ? -9.062 -12.817 15.378 1.00 97.94 188 ASN A N 1
ATOM 1478 C CA . ASN A 1 188 ? -8.376 -13.470 16.499 1.00 97.94 188 ASN A CA 1
ATOM 1479 C C . ASN A 1 188 ? -6.871 -13.630 16.233 1.00 97.94 188 ASN A C 1
ATOM 1481 O O . ASN A 1 188 ? -6.062 -13.331 17.106 1.00 97.94 188 ASN A O 1
ATOM 1485 N N . ALA A 1 189 ? -6.492 -14.046 15.022 1.00 98.00 189 ALA A N 1
ATOM 1486 C CA . ALA A 1 189 ? -5.090 -14.197 14.650 1.00 98.00 189 ALA A CA 1
ATOM 1487 C C . ALA A 1 189 ? -4.373 -12.840 14.574 1.00 98.00 189 ALA A C 1
ATOM 1489 O O . ALA A 1 189 ? -3.239 -12.722 15.035 1.00 98.00 189 ALA A O 1
ATOM 1490 N N . ILE A 1 190 ? -5.044 -11.811 14.045 1.00 97.50 190 ILE A N 1
ATOM 1491 C CA . ILE A 1 190 ? -4.497 -10.450 13.943 1.00 97.50 190 ILE A CA 1
ATOM 1492 C C . ILE A 1 190 ? -4.337 -9.808 15.328 1.00 97.50 190 ILE A C 1
ATOM 1494 O O . ILE A 1 190 ? -3.301 -9.214 15.612 1.00 97.50 190 ILE A O 1
ATOM 1498 N N . ASN A 1 191 ? -5.317 -9.972 16.217 1.00 97.19 191 ASN A N 1
ATOM 1499 C CA . ASN A 1 191 ? -5.306 -9.403 17.564 1.00 97.19 191 ASN A CA 1
ATOM 1500 C C . ASN A 1 191 ? -4.288 -10.068 18.498 1.00 97.19 191 ASN A C 1
ATOM 1502 O O . ASN A 1 191 ? -3.754 -9.418 19.390 1.00 97.19 191 ASN A O 1
ATOM 1506 N N . SER A 1 192 ? -3.988 -11.350 18.287 1.00 96.62 192 SER A N 1
ATOM 1507 C CA . SER A 1 192 ? -2.937 -12.056 19.030 1.00 96.62 192 SER A CA 1
ATOM 1508 C C . SER A 1 192 ? -1.533 -11.864 18.448 1.00 96.62 192 SER A C 1
ATOM 1510 O O . SER A 1 192 ? -0.567 -12.376 19.015 1.00 96.62 192 SER A O 1
ATOM 1512 N N . ALA A 1 193 ? -1.393 -11.164 17.320 1.00 97.12 193 ALA A N 1
ATOM 1513 C CA . ALA A 1 193 ? -0.097 -10.932 16.702 1.00 97.12 193 ALA A CA 1
ATOM 1514 C C . ALA A 1 193 ? 0.769 -9.993 17.545 1.00 97.12 193 ALA A C 1
ATOM 1516 O O . ALA A 1 193 ? 0.283 -9.039 18.150 1.00 97.12 193 ALA A O 1
ATOM 1517 N N . VAL A 1 194 ? 2.084 -10.216 17.514 1.00 95.81 194 VAL A N 1
ATOM 1518 C CA . VAL A 1 194 ? 3.035 -9.269 18.099 1.00 95.81 194 VAL A CA 1
ATOM 1519 C C . VAL A 1 194 ? 2.944 -7.946 17.341 1.00 95.81 194 VAL A C 1
ATOM 1521 O O . VAL A 1 194 ? 3.135 -7.897 16.124 1.00 95.81 194 VAL A O 1
ATOM 1524 N N . VAL A 1 195 ? 2.674 -6.878 18.085 1.00 96.69 195 VAL A N 1
ATOM 1525 C CA . VAL A 1 195 ? 2.706 -5.500 17.602 1.00 96.69 195 VAL A CA 1
ATOM 1526 C C . VAL A 1 195 ? 4.072 -4.912 17.946 1.00 96.69 195 VAL A C 1
ATOM 1528 O O . VAL A 1 195 ? 4.518 -5.007 19.089 1.00 96.69 195 VAL A O 1
ATOM 1531 N N . ARG A 1 196 ? 4.752 -4.328 16.959 1.00 95.88 196 ARG A N 1
ATOM 1532 C CA . ARG A 1 196 ? 6.073 -3.715 17.124 1.00 95.88 196 ARG A CA 1
ATOM 1533 C C . ARG A 1 196 ? 6.003 -2.217 16.895 1.00 95.88 196 ARG A C 1
ATOM 1535 O O . ARG A 1 196 ? 5.182 -1.745 16.112 1.00 95.88 196 ARG A O 1
ATOM 1542 N N . GLU A 1 197 ? 6.892 -1.499 17.563 1.00 96.94 197 GLU A N 1
ATOM 1543 C CA . GLU A 1 197 ? 7.137 -0.091 17.284 1.00 96.94 197 GLU A CA 1
ATOM 1544 C C . GLU A 1 197 ? 7.727 0.086 15.883 1.00 96.94 197 GLU A C 1
ATOM 1546 O O . GLU A 1 197 ? 8.584 -0.684 15.443 1.00 96.94 197 GLU A O 1
ATOM 1551 N N . VAL A 1 198 ? 7.264 1.121 15.192 1.00 96.44 198 VAL A N 1
ATOM 1552 C CA . VAL A 1 198 ? 7.724 1.520 13.867 1.00 96.44 198 VAL A CA 1
ATOM 1553 C C . VAL A 1 198 ? 7.929 3.029 13.866 1.00 96.44 198 VAL A C 1
ATOM 1555 O O . VAL A 1 198 ? 7.040 3.786 14.259 1.00 96.44 198 VAL A O 1
ATOM 1558 N N . GLU A 1 199 ? 9.101 3.478 13.416 1.00 97.25 199 GLU A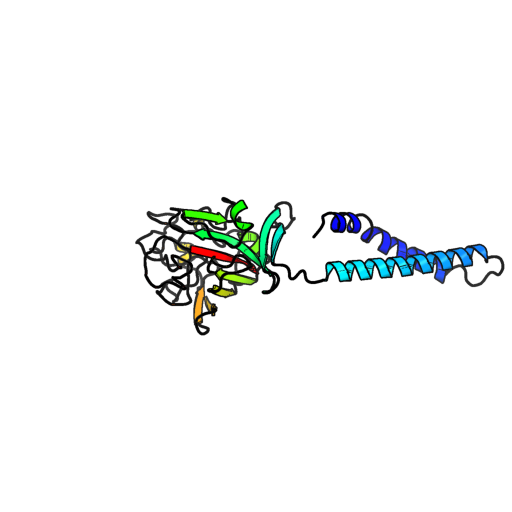 N 1
ATOM 1559 C CA . GLU A 1 199 ? 9.349 4.899 13.181 1.00 97.25 199 GLU A CA 1
ATOM 1560 C C . GLU A 1 199 ? 8.646 5.339 11.893 1.00 97.25 199 GLU A C 1
ATOM 1562 O O . GLU A 1 199 ? 8.866 4.775 10.818 1.00 97.25 199 GLU A O 1
ATOM 1567 N N . VAL A 1 200 ? 7.826 6.379 12.006 1.00 96.44 200 VAL A N 1
ATOM 1568 C CA . VAL A 1 200 ? 7.088 6.978 10.897 1.00 96.44 200 VAL A CA 1
ATOM 1569 C C . VAL A 1 200 ? 7.657 8.353 10.593 1.00 96.44 200 VAL A C 1
ATOM 1571 O O . VAL A 1 200 ? 7.888 9.172 11.489 1.00 96.44 200 VAL A O 1
ATOM 1574 N N . ARG A 1 201 ? 7.874 8.611 9.304 1.00 95.88 201 ARG A N 1
ATOM 1575 C CA . ARG A 1 201 ? 8.277 9.914 8.769 1.00 95.88 201 ARG A CA 1
ATOM 1576 C C . ARG A 1 201 ? 7.101 10.551 8.046 1.00 95.88 201 ARG A C 1
ATOM 1578 O O . ARG A 1 201 ? 6.261 9.856 7.486 1.00 95.88 201 ARG A O 1
ATOM 1585 N N . SER A 1 202 ? 7.068 11.877 8.026 1.00 94.75 202 SER A N 1
ATOM 1586 C CA . SER A 1 202 ? 6.048 12.637 7.305 1.00 94.75 202 SER A CA 1
ATOM 1587 C C . SER A 1 202 ? 6.633 13.916 6.714 1.00 94.75 202 SER A C 1
ATOM 1589 O O . SER A 1 202 ? 7.709 14.349 7.133 1.00 94.75 202 SER A O 1
ATOM 1591 N N . SER A 1 203 ? 5.926 14.540 5.770 1.00 93.19 203 SER A N 1
ATOM 1592 C CA . SER A 1 203 ? 6.320 15.850 5.228 1.00 93.19 203 SER A CA 1
ATOM 1593 C C . SER A 1 203 ? 5.870 17.052 6.060 1.00 93.19 203 SER A C 1
ATOM 1595 O O . SER A 1 203 ? 6.283 18.173 5.769 1.00 93.19 203 SER A O 1
ATOM 1597 N N . PHE A 1 204 ? 5.026 16.849 7.074 1.00 89.69 204 PHE A N 1
ATOM 1598 C CA . PHE A 1 204 ? 4.337 17.933 7.788 1.00 89.69 204 PHE A CA 1
ATOM 1599 C C . PHE A 1 204 ? 4.514 17.896 9.314 1.00 89.69 204 PHE A C 1
ATOM 1601 O O . PHE A 1 204 ? 4.158 18.859 9.988 1.00 89.69 204 PHE A O 1
ATOM 1608 N N . ALA A 1 205 ? 5.071 16.820 9.873 1.00 89.25 205 ALA A N 1
ATOM 1609 C CA . ALA A 1 205 ? 5.302 16.668 11.305 1.00 89.25 205 ALA A CA 1
ATOM 1610 C C . ALA A 1 205 ? 6.648 15.990 11.601 1.00 89.25 205 ALA A C 1
ATOM 1612 O O . ALA A 1 205 ? 7.252 15.331 10.750 1.00 89.25 205 ALA A O 1
ATOM 1613 N N . ALA A 1 206 ? 7.114 16.145 12.843 1.00 89.31 206 ALA A N 1
ATOM 1614 C CA . ALA A 1 206 ? 8.286 15.434 13.337 1.00 89.31 206 ALA A CA 1
ATOM 1615 C C . ALA A 1 206 ? 8.075 13.910 13.297 1.00 89.31 206 ALA A C 1
ATOM 1617 O O . ALA A 1 206 ? 6.944 13.421 13.308 1.00 89.31 206 ALA A O 1
ATOM 1618 N N . LYS A 1 207 ? 9.188 13.167 13.282 1.00 92.38 207 LYS A N 1
ATOM 1619 C CA . LYS A 1 207 ? 9.177 11.704 13.384 1.00 92.38 207 LYS A CA 1
ATOM 1620 C C . LYS A 1 207 ? 8.391 11.249 14.613 1.00 92.38 207 LYS A C 1
ATOM 1622 O O . LYS A 1 207 ? 8.485 11.870 15.673 1.00 92.38 207 LYS A O 1
ATOM 1627 N N . ARG A 1 208 ? 7.663 10.142 14.475 1.00 93.12 208 ARG A N 1
ATOM 1628 C CA . ARG A 1 208 ? 6.824 9.583 15.541 1.00 93.12 208 ARG A CA 1
ATOM 1629 C C . ARG A 1 208 ? 6.939 8.067 15.577 1.00 93.12 208 ARG A C 1
ATOM 1631 O O . ARG A 1 208 ? 7.099 7.431 14.538 1.00 93.12 208 ARG A O 1
ATOM 1638 N N . THR A 1 209 ? 6.811 7.502 16.770 1.00 95.62 209 THR A N 1
ATOM 1639 C CA . THR A 1 209 ? 6.644 6.061 16.956 1.00 95.62 209 THR A CA 1
ATOM 1640 C C . THR A 1 209 ? 5.171 5.698 16.802 1.00 95.62 209 THR A C 1
ATOM 1642 O O . THR A 1 209 ? 4.326 6.220 17.528 1.00 95.62 209 THR A O 1
ATOM 1645 N N . CYS A 1 210 ? 4.881 4.802 15.866 1.00 96.06 210 CYS A N 1
ATOM 1646 C CA . CYS A 1 210 ? 3.590 4.141 15.704 1.00 96.06 210 CYS A CA 1
ATOM 1647 C C . CYS A 1 210 ? 3.772 2.628 15.899 1.00 96.06 210 CYS A C 1
ATOM 1649 O O . CYS A 1 210 ? 4.865 2.159 16.218 1.00 96.06 210 CYS A O 1
ATOM 1651 N N . TYR A 1 211 ? 2.708 1.855 15.712 1.00 96.44 211 TYR A N 1
ATOM 1652 C CA . TYR A 1 211 ? 2.676 0.438 16.050 1.00 96.44 211 TYR A CA 1
ATOM 1653 C C . TYR A 1 211 ? 2.093 -0.395 14.909 1.00 96.44 211 TYR A C 1
ATOM 1655 O O . TYR A 1 211 ? 1.030 -0.079 14.379 1.00 96.44 211 TYR A O 1
ATOM 1663 N N . GLN A 1 212 ? 2.768 -1.475 14.522 1.00 96.81 212 GLN A N 1
ATOM 1664 C CA . GLN A 1 212 ? 2.319 -2.345 13.434 1.00 96.81 212 GLN A CA 1
ATOM 1665 C C . GLN A 1 212 ? 2.550 -3.821 13.768 1.00 96.81 212 GLN A C 1
ATOM 1667 O O . GLN A 1 212 ? 3.574 -4.191 14.340 1.00 96.81 212 GLN A O 1
ATOM 1672 N N . ASN A 1 213 ? 1.598 -4.679 13.398 1.00 97.19 213 ASN A N 1
ATOM 1673 C CA . ASN A 1 213 ? 1.774 -6.131 13.431 1.00 97.19 213 ASN A CA 1
ATOM 1674 C C . ASN A 1 213 ? 2.208 -6.676 12.060 1.00 97.19 213 ASN A C 1
ATOM 1676 O O . ASN A 1 213 ? 2.092 -6.001 11.037 1.00 97.19 213 ASN A O 1
ATOM 1680 N N . ARG A 1 214 ? 2.645 -7.938 12.034 1.00 97.62 214 ARG A N 1
ATOM 1681 C CA . ARG A 1 214 ? 3.099 -8.642 10.820 1.00 97.62 214 ARG A CA 1
ATOM 1682 C C . ARG A 1 214 ? 2.091 -8.697 9.665 1.00 97.62 214 ARG A C 1
ATOM 1684 O O . ARG A 1 214 ? 2.502 -8.897 8.529 1.00 97.62 214 ARG A O 1
ATOM 1691 N N . TYR A 1 215 ? 0.793 -8.536 9.930 1.00 98.19 215 TYR A N 1
ATOM 1692 C CA . TYR A 1 215 ? -0.253 -8.590 8.903 1.00 98.19 215 TYR A CA 1
ATOM 1693 C C . TYR A 1 215 ? -0.496 -7.234 8.232 1.00 98.19 215 TYR A C 1
ATOM 1695 O O . TYR A 1 215 ? -1.146 -7.184 7.191 1.00 98.19 215 TYR A O 1
ATOM 1703 N N . GLY A 1 216 ? 0.013 -6.135 8.804 1.00 97.12 216 GLY A N 1
ATOM 1704 C CA . GLY A 1 216 ? -0.218 -4.781 8.291 1.00 97.12 216 GLY A CA 1
ATOM 1705 C C . GLY A 1 216 ? -1.675 -4.313 8.402 1.00 97.12 216 GLY A C 1
ATOM 1706 O O . GLY A 1 216 ? -2.042 -3.336 7.749 1.00 97.12 216 GLY A O 1
ATOM 1707 N N . ILE A 1 217 ? -2.481 -5.011 9.208 1.00 96.69 217 ILE A N 1
ATOM 1708 C CA . ILE A 1 217 ? -3.909 -4.767 9.439 1.00 96.69 217 ILE A CA 1
ATOM 1709 C C . ILE A 1 217 ? -4.094 -4.291 10.875 1.00 96.69 217 ILE A C 1
ATOM 1711 O O . ILE A 1 217 ? -3.489 -4.840 11.795 1.00 96.69 217 ILE A O 1
ATOM 1715 N N . MET A 1 218 ? -4.942 -3.293 11.080 1.00 94.19 218 MET A N 1
ATOM 1716 C CA . MET A 1 218 ? -5.272 -2.798 12.412 1.00 94.19 218 MET A CA 1
ATOM 1717 C C . MET A 1 218 ? -5.941 -3.886 13.265 1.00 94.19 218 MET A C 1
ATOM 1719 O O . MET A 1 218 ? -6.876 -4.550 12.822 1.00 94.19 218 MET A O 1
ATOM 1723 N N . ASN A 1 219 ? -5.470 -4.076 14.497 1.00 94.06 219 ASN A N 1
ATOM 1724 C CA . ASN A 1 219 ? -5.940 -5.131 15.399 1.00 94.06 219 ASN A CA 1
ATOM 1725 C C . ASN A 1 219 ? -7.131 -4.734 16.282 1.00 94.06 219 ASN A C 1
ATOM 1727 O O . ASN A 1 219 ? -7.578 -5.553 17.082 1.00 94.06 219 ASN A O 1
ATOM 1731 N N . LEU A 1 220 ? -7.679 -3.528 16.126 1.00 93.69 220 LEU A N 1
ATOM 1732 C CA . LEU A 1 220 ? -8.890 -3.122 16.828 1.00 93.69 220 LEU A CA 1
ATOM 1733 C C . LEU A 1 220 ? -10.131 -3.596 16.064 1.00 93.69 220 LEU A C 1
ATOM 1735 O O . LEU A 1 220 ? -10.320 -3.280 14.888 1.00 93.69 220 LEU A O 1
ATOM 1739 N N . ARG A 1 221 ? -10.977 -4.387 16.734 1.00 94.31 221 ARG A N 1
ATOM 1740 C CA . ARG A 1 221 ? -12.103 -5.102 16.112 1.00 94.31 221 ARG A CA 1
ATOM 1741 C C . ARG A 1 221 ? -13.050 -4.161 15.386 1.00 94.31 221 ARG A C 1
ATOM 1743 O O . ARG A 1 221 ? -13.521 -4.489 14.301 1.00 94.31 221 ARG A O 1
ATOM 1750 N N . GLU A 1 222 ? -13.344 -3.037 16.020 1.00 92.88 222 GLU A N 1
ATOM 1751 C CA . GLU A 1 222 ? -14.351 -2.067 15.620 1.00 92.88 222 GLU A CA 1
ATOM 1752 C C . GLU A 1 222 ? -13.907 -1.160 14.466 1.00 92.88 222 GLU A C 1
ATOM 1754 O O . GLU A 1 222 ? -14.723 -0.416 13.928 1.00 92.88 222 GLU A O 1
ATOM 1759 N N . HIS A 1 223 ? -12.639 -1.261 14.057 1.00 91.00 223 HIS A N 1
ATOM 1760 C CA . HIS A 1 223 ? -12.059 -0.459 12.983 1.00 91.00 223 HIS A CA 1
ATOM 1761 C C . HIS A 1 223 ? -12.221 -1.102 11.596 1.00 91.00 223 HIS A C 1
ATOM 1763 O O . HIS A 1 223 ? -11.587 -0.688 10.630 1.00 91.00 223 HIS A O 1
ATOM 1769 N N . GLY A 1 224 ? -13.037 -2.154 11.477 1.00 91.75 224 GLY A N 1
ATOM 1770 C CA . GLY A 1 224 ? -13.338 -2.785 10.189 1.00 91.75 224 GLY A CA 1
ATOM 1771 C C . GLY A 1 224 ? -12.139 -3.451 9.503 1.00 91.75 224 GLY A C 1
ATOM 1772 O O . GLY A 1 224 ? -12.218 -3.753 8.315 1.00 91.75 224 GLY A O 1
ATOM 1773 N N . GLY A 1 225 ? -11.042 -3.672 10.236 1.00 93.19 225 GLY A N 1
ATOM 1774 C CA . GLY A 1 225 ? -9.815 -4.269 9.714 1.00 93.19 225 GLY A CA 1
ATOM 1775 C C . GLY A 1 225 ? -9.078 -3.373 8.720 1.00 93.19 225 GLY A C 1
ATOM 1776 O O . GLY A 1 225 ? -8.632 -3.876 7.700 1.00 93.19 225 GLY A O 1
ATOM 1777 N N . SER A 1 226 ? -8.960 -2.068 8.987 1.00 94.06 226 SER A N 1
ATOM 1778 C CA . SER A 1 226 ? -8.224 -1.111 8.144 1.00 94.06 226 SER A CA 1
ATOM 1779 C C . SER A 1 226 ? -6.806 -1.571 7.784 1.00 94.06 226 SER A C 1
ATOM 1781 O O . SER A 1 226 ? -6.051 -2.037 8.647 1.00 94.06 226 SER A O 1
ATOM 1783 N N . TYR A 1 227 ? -6.424 -1.396 6.515 1.00 95.56 227 TYR A N 1
ATOM 1784 C CA . TYR A 1 227 ? -5.074 -1.652 6.018 1.00 95.56 227 TYR A CA 1
ATOM 1785 C C . TYR A 1 227 ? -4.777 -0.883 4.711 1.00 95.56 227 TYR A C 1
ATOM 1787 O O . TYR A 1 227 ? -5.686 -0.652 3.915 1.00 95.56 227 TYR A O 1
ATOM 1795 N N . PRO A 1 228 ? -3.510 -0.518 4.439 1.00 95.94 228 PRO A N 1
ATOM 1796 C CA . PRO A 1 228 ? -2.359 -0.637 5.333 1.00 95.94 228 PRO A CA 1
ATOM 1797 C C . PRO A 1 228 ? -2.554 0.237 6.578 1.00 95.94 228 PRO A C 1
ATOM 1799 O O . PRO A 1 228 ? -3.207 1.277 6.517 1.00 95.94 228 PRO A O 1
ATOM 1802 N N . SER A 1 229 ? -2.041 -0.226 7.716 1.00 93.75 229 SER A N 1
ATOM 1803 C CA . SER A 1 229 ? -2.271 0.410 9.016 1.00 93.75 229 SER A CA 1
ATOM 1804 C C . SER A 1 229 ? -0.988 0.524 9.826 1.00 93.75 229 SER A C 1
ATOM 1806 O O . SER A 1 229 ? -0.261 -0.462 9.968 1.00 93.75 229 SER A O 1
ATOM 1808 N N . ILE A 1 230 ? -0.793 1.685 10.445 1.00 93.12 230 ILE A N 1
ATOM 1809 C CA . ILE A 1 230 ? 0.116 1.933 11.568 1.00 93.12 230 ILE A CA 1
ATOM 1810 C C . ILE A 1 230 ? -0.691 2.594 12.685 1.00 93.12 230 ILE A C 1
ATOM 1812 O O . ILE A 1 230 ? -1.216 3.688 12.525 1.00 93.12 230 ILE A O 1
ATOM 1816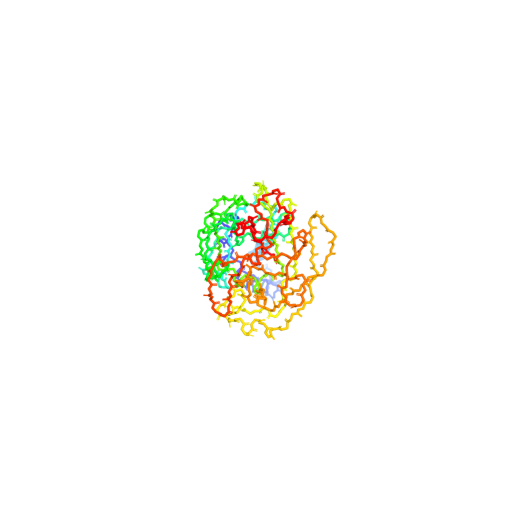 N N . ALA A 1 231 ? -0.816 1.916 13.819 1.00 93.56 231 ALA A N 1
ATOM 1817 C CA . ALA A 1 231 ? -1.637 2.363 14.931 1.00 93.56 231 ALA A CA 1
ATOM 1818 C C . ALA A 1 231 ? -0.903 3.375 15.816 1.00 93.56 231 ALA A C 1
ATOM 1820 O O . ALA A 1 231 ? 0.318 3.323 15.973 1.00 93.56 231 ALA A O 1
ATOM 1821 N N . TYR A 1 232 ? -1.665 4.257 16.455 1.00 92.00 232 TYR A N 1
ATOM 1822 C CA . TYR A 1 232 ? -1.156 5.207 17.444 1.00 92.00 232 TYR A CA 1
ATOM 1823 C C . TYR A 1 232 ? -0.649 4.513 18.719 1.00 92.00 232 TYR A C 1
ATOM 1825 O O . TYR A 1 232 ? 0.229 5.026 19.413 1.00 92.00 232 TYR A O 1
ATOM 1833 N N . ASN A 1 233 ? -1.190 3.337 19.042 1.00 91.94 233 ASN A N 1
ATOM 1834 C CA . ASN A 1 233 ? -0.839 2.574 20.235 1.00 91.94 233 ASN A CA 1
ATOM 1835 C C . ASN A 1 233 ? -0.940 1.053 20.006 1.00 91.94 233 ASN A C 1
ATOM 1837 O O . ASN A 1 233 ? -1.439 0.594 18.980 1.00 91.94 233 ASN A O 1
ATOM 1841 N N . LEU A 1 234 ? -0.485 0.267 20.989 1.00 91.06 234 LEU A N 1
ATOM 1842 C CA . LEU A 1 234 ? -0.511 -1.203 20.944 1.00 91.06 234 LEU A CA 1
ATOM 1843 C C . LEU A 1 234 ? -1.919 -1.817 20.743 1.00 91.06 234 LEU A C 1
ATOM 1845 O O . LEU A 1 234 ? -2.022 -2.797 20.004 1.00 91.06 234 LEU A O 1
ATOM 1849 N N . PRO A 1 235 ? -3.003 -1.278 21.346 1.00 88.50 235 PRO A N 1
ATOM 1850 C CA . PRO A 1 235 ? -4.368 -1.747 21.081 1.00 88.50 235 PRO A CA 1
ATOM 1851 C C . PRO A 1 235 ? -4.872 -1.610 19.640 1.00 88.50 235 PRO A C 1
ATOM 1853 O O . PRO A 1 235 ? -5.893 -2.212 19.318 1.00 88.50 235 PRO A O 1
ATOM 1856 N N . GLY A 1 236 ? -4.211 -0.822 18.786 1.00 86.38 236 GLY A N 1
ATOM 1857 C CA . GLY A 1 236 ? -4.706 -0.565 17.434 1.00 86.38 236 GLY A CA 1
ATOM 1858 C C . GLY A 1 236 ? -5.583 0.681 17.320 1.00 86.38 236 GLY A C 1
ATOM 1859 O O . GLY A 1 236 ? -6.344 0.782 16.364 1.00 86.38 236 GLY A O 1
ATOM 1860 N N . ASN A 1 237 ? -5.506 1.620 18.272 1.00 88.00 237 ASN A N 1
ATOM 1861 C CA . ASN A 1 237 ? -6.213 2.896 18.149 1.00 88.00 237 ASN A CA 1
ATOM 1862 C C . ASN A 1 237 ? -5.560 3.788 17.097 1.00 88.00 237 ASN A C 1
ATOM 1864 O O . ASN A 1 237 ? -4.439 3.574 16.628 1.00 88.00 237 ASN A O 1
ATOM 1868 N N . THR A 1 238 ? -6.279 4.852 16.795 1.00 80.88 238 THR A N 1
ATOM 1869 C CA . THR A 1 238 ? -5.991 5.780 15.727 1.00 80.88 238 THR A CA 1
ATOM 1870 C C . THR A 1 238 ? -6.455 7.167 16.211 1.00 80.88 238 THR A C 1
ATOM 1872 O O . THR A 1 238 ? -7.330 7.247 17.084 1.00 80.88 238 THR A O 1
ATOM 1875 N N . VAL A 1 239 ? -5.759 8.241 15.826 1.00 83.69 239 VAL A N 1
ATOM 1876 C CA . VAL A 1 239 ? -5.983 9.597 16.358 1.00 83.69 239 VAL A CA 1
ATOM 1877 C C . VAL A 1 239 ? -5.941 10.618 15.225 1.00 83.69 239 VAL A C 1
ATOM 1879 O O . VAL A 1 239 ? -5.035 10.611 14.399 1.00 83.69 239 VAL A O 1
ATOM 1882 N N . THR A 1 240 ? -6.881 11.563 15.228 1.00 84.19 240 THR A N 1
ATOM 1883 C CA . THR A 1 240 ? -6.883 12.676 14.266 1.00 84.19 240 THR A CA 1
ATOM 1884 C C . THR A 1 240 ? -5.643 13.544 14.370 1.00 84.19 240 THR A C 1
ATOM 1886 O O . THR A 1 240 ? -5.223 13.902 15.474 1.00 84.19 240 THR A O 1
ATOM 1889 N N . GLY A 1 241 ? -5.141 14.003 13.227 1.00 81.81 241 GLY A N 1
ATOM 1890 C CA . GLY A 1 241 ? -4.062 14.984 13.179 1.00 81.81 241 GLY A CA 1
ATOM 1891 C C . GLY A 1 241 ? -2.687 14.396 13.491 1.00 81.81 241 GLY A C 1
ATOM 1892 O O . GLY A 1 241 ? -1.753 15.159 13.742 1.00 81.81 241 GLY A O 1
ATOM 1893 N N . ASP A 1 242 ? -2.546 13.069 13.500 1.00 83.06 242 ASP A N 1
ATOM 1894 C CA . ASP A 1 242 ? -1.266 12.407 13.720 1.00 83.06 242 ASP A CA 1
ATOM 1895 C C . ASP A 1 242 ? -0.733 11.686 12.472 1.00 83.06 242 ASP A C 1
ATOM 1897 O O . ASP A 1 242 ? -1.319 11.725 11.393 1.00 83.06 242 ASP A O 1
ATOM 1901 N N . THR A 1 243 ? 0.470 11.124 12.582 1.00 89.44 243 THR A N 1
ATOM 1902 C CA . THR A 1 243 ? 1.147 10.439 11.473 1.00 89.44 243 THR A CA 1
ATOM 1903 C C . THR A 1 243 ? 0.867 8.933 11.444 1.00 89.44 243 THR A C 1
ATOM 1905 O O . THR A 1 243 ? 1.349 8.252 10.542 1.00 89.44 243 THR A O 1
ATOM 1908 N N . CYS A 1 244 ? 0.143 8.396 12.430 1.00 92.00 244 CYS A N 1
ATOM 1909 C CA . CYS A 1 244 ? -0.206 6.986 12.557 1.00 92.00 244 CYS A CA 1
ATOM 1910 C C . CYS A 1 244 ? -1.531 6.726 11.825 1.00 92.00 244 CYS A C 1
ATOM 1912 O O . CYS A 1 244 ? -2.609 6.731 12.411 1.00 92.00 244 CYS A O 1
ATOM 1914 N N . MET A 1 245 ? -1.431 6.542 10.509 1.00 89.75 245 MET A N 1
ATOM 1915 C CA . MET A 1 245 ? -2.580 6.477 9.609 1.00 89.75 245 MET A CA 1
ATOM 1916 C C . MET A 1 245 ? -3.003 5.045 9.264 1.00 89.75 245 MET A C 1
ATOM 1918 O O . MET A 1 245 ? -2.207 4.098 9.269 1.00 89.75 245 MET A O 1
ATOM 1922 N N . ALA A 1 246 ? -4.269 4.902 8.877 1.00 91.06 246 ALA A N 1
ATOM 1923 C CA . ALA A 1 246 ? -4.794 3.664 8.323 1.00 91.06 246 ALA A CA 1
ATOM 1924 C C . ALA A 1 246 ? -5.826 3.932 7.227 1.00 91.06 246 ALA A C 1
ATOM 1926 O O . ALA A 1 246 ? -6.563 4.916 7.271 1.00 91.06 246 ALA A O 1
ATOM 1927 N N . VAL A 1 247 ? -5.903 3.027 6.252 1.00 92.38 247 VAL A N 1
ATOM 1928 C CA . VAL A 1 247 ? -6.920 3.093 5.195 1.00 92.38 247 VAL A CA 1
ATOM 1929 C C . VAL A 1 247 ? -8.093 2.191 5.564 1.00 92.38 247 VAL A C 1
ATOM 1931 O O . VAL A 1 247 ? -7.944 0.974 5.670 1.00 92.38 247 VAL A O 1
ATOM 1934 N N . GLY A 1 248 ? -9.264 2.791 5.780 1.00 91.38 248 GLY A N 1
ATOM 1935 C CA . GLY A 1 248 ? -10.488 2.056 6.089 1.00 91.38 248 GLY A CA 1
ATOM 1936 C C . GLY A 1 248 ? -11.041 1.323 4.869 1.00 91.38 248 GLY A C 1
ATOM 1937 O O . GLY A 1 248 ? -11.266 1.926 3.822 1.00 91.38 248 GLY A O 1
ATOM 1938 N N . VAL A 1 249 ? -11.288 0.019 5.017 1.00 92.81 249 VAL A N 1
ATOM 1939 C CA . VAL A 1 249 ? -11.681 -0.885 3.915 1.00 92.81 249 VAL A CA 1
ATOM 1940 C C . VAL A 1 249 ? -13.092 -1.471 4.055 1.00 92.81 249 VAL A C 1
ATOM 1942 O O . VAL A 1 249 ? -13.582 -2.157 3.157 1.00 92.81 249 VAL A O 1
ATOM 1945 N N . MET A 1 250 ? -13.760 -1.217 5.181 1.00 91.94 250 MET A N 1
ATOM 1946 C CA . MET A 1 250 ? -15.109 -1.697 5.480 1.00 91.94 250 MET A CA 1
ATOM 1947 C C . MET A 1 250 ? -15.964 -0.521 5.948 1.00 91.94 250 MET A C 1
ATOM 1949 O O . MET A 1 250 ? -15.733 -0.001 7.036 1.00 91.94 250 MET A O 1
ATOM 1953 N N . SER A 1 251 ? -16.949 -0.114 5.144 1.00 88.88 251 SER A N 1
ATOM 1954 C CA . SER A 1 251 ? -17.832 1.034 5.404 1.00 88.88 251 SER A CA 1
ATOM 1955 C C . SER A 1 251 ? -18.929 0.738 6.421 1.00 88.88 251 SER A C 1
ATOM 1957 O O . SER A 1 251 ? -19.421 1.648 7.099 1.00 88.88 251 SER A O 1
ATOM 1959 N N . SER A 1 252 ? -19.324 -0.534 6.518 1.00 90.38 252 SER A N 1
ATOM 1960 C CA . SER A 1 252 ? -20.350 -1.026 7.437 1.00 90.38 252 SER A CA 1
ATOM 1961 C C . SER A 1 252 ? -20.350 -2.553 7.520 1.00 90.38 252 SER A C 1
ATOM 1963 O O . SER A 1 252 ? -20.004 -3.232 6.549 1.00 90.38 252 SER A O 1
ATOM 1965 N N . GLY A 1 253 ? -20.876 -3.080 8.625 1.00 92.19 253 GLY A N 1
ATOM 1966 C CA . GLY A 1 253 ? -21.155 -4.504 8.798 1.00 92.19 253 GLY A CA 1
ATOM 1967 C C . GLY A 1 253 ? -20.056 -5.242 9.552 1.00 92.19 253 GLY A C 1
ATOM 1968 O O . GLY A 1 253 ? -19.339 -4.656 10.364 1.00 92.19 253 GLY A O 1
ATOM 1969 N N . THR A 1 254 ? -19.973 -6.548 9.309 1.00 95.44 254 THR A N 1
ATOM 1970 C CA . THR A 1 254 ? -19.021 -7.452 9.958 1.00 95.44 254 THR A CA 1
ATOM 1971 C C . THR A 1 254 ? -18.420 -8.409 8.940 1.00 95.44 254 THR A C 1
ATOM 1973 O O . THR A 1 254 ? -19.165 -8.982 8.145 1.00 95.44 254 THR A O 1
ATOM 1976 N N . ALA A 1 255 ? -17.112 -8.647 9.007 1.00 95.62 255 ALA A N 1
ATOM 1977 C CA . ALA A 1 255 ? -16.443 -9.677 8.215 1.00 95.62 255 ALA A CA 1
ATOM 1978 C C . ALA A 1 255 ? -15.219 -10.214 8.962 1.00 95.62 255 ALA A C 1
ATOM 1980 O O . ALA A 1 255 ? -14.506 -9.457 9.614 1.00 95.62 255 ALA A O 1
ATOM 1981 N N . PHE A 1 256 ? -14.983 -11.528 8.890 1.00 97.25 256 PHE A N 1
ATOM 1982 C CA . PHE A 1 256 ? -13.799 -12.190 9.466 1.00 97.25 256 PHE A CA 1
ATOM 1983 C C . PHE A 1 256 ? -13.524 -11.856 10.949 1.00 97.25 256 PHE A C 1
ATOM 1985 O O . PHE A 1 256 ? -12.383 -11.814 11.403 1.00 97.25 256 PHE A O 1
ATOM 1992 N N . GLY A 1 257 ? -14.585 -11.613 11.724 1.00 96.81 257 GLY A N 1
ATOM 1993 C CA . GLY A 1 257 ? -14.500 -11.240 13.140 1.00 96.81 257 GLY A CA 1
ATOM 1994 C C . GLY A 1 257 ? -14.248 -9.753 13.411 1.00 96.81 257 GLY A C 1
ATOM 1995 O O . GLY A 1 257 ? -14.273 -9.363 14.577 1.00 96.81 257 GLY A O 1
ATOM 1996 N N . PHE A 1 258 ? -14.061 -8.938 12.371 1.00 96.31 258 PHE A N 1
ATOM 1997 C CA . PHE A 1 258 ? -14.089 -7.479 12.443 1.00 96.31 258 PHE A CA 1
ATOM 1998 C C . PHE A 1 258 ? -15.516 -6.950 12.324 1.00 96.31 258 PHE A C 1
ATOM 2000 O O . PHE A 1 258 ? -16.395 -7.586 11.735 1.00 96.31 258 PHE A O 1
ATOM 2007 N N . SER A 1 259 ? -15.721 -5.756 12.859 1.00 94.94 259 SER A N 1
ATOM 2008 C CA . SER A 1 259 ? -16.941 -4.965 12.726 1.00 94.94 259 SER A CA 1
ATOM 2009 C C . SER A 1 259 ? -16.567 -3.523 12.423 1.00 94.94 259 SER A C 1
ATOM 2011 O O . SER A 1 259 ? -15.513 -3.077 12.858 1.00 94.94 259 SER A O 1
ATOM 2013 N N . GLN A 1 260 ? -17.425 -2.785 11.732 1.00 89.19 260 GLN A N 1
ATOM 2014 C CA . GLN A 1 260 ? -17.244 -1.348 11.544 1.00 89.19 260 GLN A CA 1
ATOM 2015 C C . GLN A 1 260 ? -18.227 -0.579 12.433 1.00 89.19 260 GLN A C 1
ATOM 2017 O O . GLN A 1 260 ? -19.437 -0.663 12.210 1.00 89.19 260 GLN A O 1
ATOM 2022 N N . ASN A 1 261 ? -17.720 0.167 13.419 1.00 87.00 261 ASN A N 1
ATOM 2023 C CA . ASN A 1 261 ? -18.529 1.025 14.297 1.00 87.00 261 ASN A CA 1
ATOM 2024 C C . ASN A 1 261 ? -18.387 2.526 14.007 1.00 87.00 261 ASN A C 1
ATOM 2026 O O . ASN A 1 261 ? -18.816 3.330 14.832 1.00 87.00 261 ASN A O 1
ATOM 2030 N N . ASN A 1 262 ? -17.815 2.858 12.849 1.00 77.75 262 ASN A N 1
ATOM 2031 C CA . ASN A 1 262 ? -17.433 4.181 12.366 1.00 77.75 262 ASN A CA 1
ATOM 2032 C C . ASN A 1 262 ? -16.039 4.675 12.795 1.00 77.75 262 ASN A C 1
ATOM 2034 O O . ASN A 1 2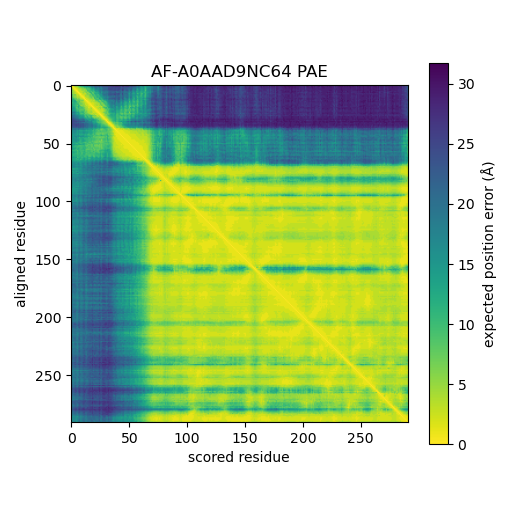62 ? -15.635 5.773 12.425 1.00 77.75 262 ASN A O 1
ATOM 2038 N N . ASN A 1 263 ? -15.257 3.858 13.498 1.00 73.81 263 ASN A N 1
ATOM 2039 C CA . ASN A 1 263 ? -13.867 4.176 13.810 1.00 73.81 263 ASN A CA 1
ATOM 2040 C C . ASN A 1 263 ? -12.905 3.480 12.819 1.00 73.81 263 ASN A C 1
ATOM 2042 O O . ASN A 1 263 ? -13.263 2.510 12.157 1.00 73.81 263 ASN A O 1
ATOM 2046 N N . GLY A 1 264 ? -11.676 3.980 12.664 1.00 70.06 264 GLY A N 1
ATOM 2047 C CA . GLY A 1 264 ? -10.654 3.349 11.808 1.00 70.06 264 GLY A CA 1
ATOM 2048 C C . GLY A 1 264 ? -10.526 3.895 10.384 1.00 70.06 264 GLY A C 1
ATOM 2049 O O . GLY A 1 264 ? -9.743 3.360 9.595 1.00 70.06 264 GLY A O 1
ATOM 2050 N N . TYR A 1 265 ? -11.248 4.971 10.070 1.00 76.50 265 TYR A N 1
ATOM 2051 C CA . TYR A 1 265 ? -11.019 5.818 8.899 1.00 76.50 265 TYR A CA 1
ATOM 2052 C C . TYR A 1 265 ? -10.153 7.012 9.304 1.00 76.50 265 TYR A C 1
ATOM 2054 O O . TYR A 1 265 ? -10.655 8.121 9.441 1.00 76.50 265 TYR A O 1
ATOM 2062 N N . ASP A 1 266 ? -8.860 6.775 9.513 1.00 74.06 266 ASP A N 1
ATOM 2063 C CA . ASP A 1 266 ? -7.905 7.835 9.855 1.00 74.06 266 ASP A CA 1
ATOM 2064 C C . ASP A 1 266 ? -6.988 8.069 8.662 1.00 74.06 266 ASP A C 1
ATOM 2066 O O . ASP A 1 266 ? -5.790 7.771 8.650 1.00 74.06 266 ASP A O 1
ATOM 2070 N N . SER A 1 267 ? -7.631 8.556 7.609 1.00 80.88 267 SER A N 1
ATOM 2071 C CA . SER A 1 267 ? -7.007 8.965 6.361 1.00 80.88 267 SER A CA 1
ATOM 2072 C C . SER A 1 267 ? -7.541 10.343 5.985 1.00 80.88 267 SER A C 1
ATOM 2074 O O . SER A 1 267 ? -8.485 10.841 6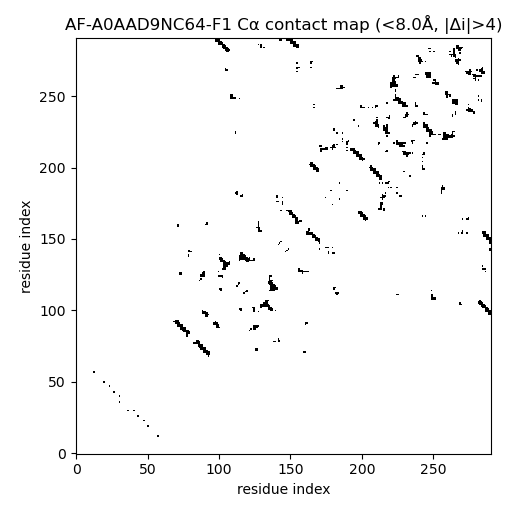.585 1.00 80.88 267 SER A O 1
ATOM 2076 N N . SER A 1 268 ? -6.941 11.017 5.022 1.00 86.44 268 SER A N 1
ATOM 2077 C CA . SER A 1 268 ? -7.473 12.305 4.587 1.00 86.44 268 SER A CA 1
ATOM 2078 C C . SER A 1 268 ? -8.770 12.115 3.793 1.00 86.44 268 SER A C 1
ATOM 2080 O O . SER A 1 268 ? -8.954 11.098 3.123 1.00 86.44 268 SER A O 1
ATOM 2082 N N . THR A 1 269 ? -9.671 13.099 3.833 1.00 87.19 269 THR A N 1
ATOM 2083 C CA . THR A 1 269 ? -10.856 13.157 2.942 1.00 87.19 269 THR A CA 1
ATOM 2084 C C . THR A 1 269 ? -10.607 13.849 1.615 1.00 87.19 269 THR A C 1
ATOM 2086 O O . THR A 1 269 ? -11.429 13.791 0.702 1.00 87.19 269 THR A O 1
ATOM 2089 N N . SER A 1 270 ? -9.502 14.580 1.528 1.00 87.69 270 SER A N 1
ATOM 2090 C CA . SER A 1 270 ? -9.148 15.416 0.391 1.00 87.69 270 SER A CA 1
ATOM 2091 C C . SER A 1 270 ? -7.663 15.755 0.440 1.00 87.69 270 SER A C 1
ATOM 2093 O O . SER A 1 270 ? -7.001 15.586 1.464 1.00 87.69 270 SER A O 1
ATOM 2095 N N . ASN A 1 271 ? -7.148 16.348 -0.634 1.00 86.62 271 ASN A N 1
ATOM 2096 C CA . ASN A 1 271 ? -5.773 16.855 -0.672 1.00 86.62 271 ASN A CA 1
ATOM 2097 C C . ASN A 1 271 ? -5.485 17.954 0.371 1.00 86.62 271 ASN A C 1
ATOM 2099 O O . ASN A 1 271 ? -4.332 18.160 0.736 1.00 86.62 271 ASN A O 1
ATOM 2103 N N . SER A 1 272 ? -6.509 18.650 0.876 1.00 87.00 272 SER A N 1
ATOM 2104 C CA . SER A 1 272 ? -6.362 19.683 1.914 1.00 87.00 272 SER A CA 1
ATOM 2105 C C . SER A 1 272 ? -6.530 19.175 3.348 1.00 87.00 272 SER A C 1
ATOM 2107 O O . SER A 1 272 ? -6.260 19.920 4.284 1.00 87.00 272 SER A O 1
ATOM 2109 N N . ASP A 1 273 ? -6.985 17.936 3.533 1.00 86.38 273 ASP A N 1
ATOM 2110 C CA . ASP A 1 273 ? -7.325 17.353 4.838 1.00 86.38 273 ASP A CA 1
ATOM 2111 C C . ASP A 1 273 ? -6.236 16.383 5.319 1.00 86.38 273 ASP A C 1
ATOM 2113 O O . ASP A 1 273 ? -6.524 15.264 5.720 1.00 86.38 273 ASP A O 1
ATOM 2117 N N . TRP A 1 274 ? -4.963 16.773 5.215 1.00 89.00 274 TRP A N 1
ATOM 2118 C CA . TRP A 1 274 ? -3.829 15.929 5.608 1.00 89.00 274 TRP A CA 1
ATOM 2119 C C . TRP A 1 274 ? -3.254 16.324 6.976 1.00 89.00 274 TRP A C 1
ATOM 2121 O O . TRP A 1 274 ? -3.035 17.515 7.210 1.00 89.00 274 TRP A O 1
ATOM 2131 N N . PRO A 1 275 ? -2.942 15.354 7.861 1.00 83.50 275 PRO A N 1
ATOM 2132 C CA . PRO A 1 275 ? -3.173 13.906 7.714 1.00 83.50 275 PRO A CA 1
ATOM 2133 C C . PRO A 1 275 ? -4.656 13.507 7.789 1.00 83.50 275 PRO A C 1
ATOM 2135 O O . PRO A 1 275 ? -5.081 12.663 7.009 1.00 83.50 275 PRO A O 1
ATOM 2138 N N . ASN A 1 276 ? -5.414 14.144 8.680 1.00 85.69 276 ASN A N 1
ATOM 2139 C CA . ASN A 1 276 ? -6.876 14.168 8.774 1.00 85.69 276 ASN A CA 1
ATOM 2140 C C . ASN A 1 276 ? -7.266 15.124 9.910 1.00 85.69 276 ASN A C 1
ATOM 2142 O O . ASN A 1 276 ? -6.675 15.083 10.990 1.00 85.69 276 ASN A O 1
ATOM 2146 N N . ALA A 1 277 ? -8.263 15.983 9.714 1.00 80.38 277 ALA A N 1
ATOM 2147 C CA . ALA A 1 277 ? -8.725 16.900 10.758 1.00 80.38 277 ALA A CA 1
ATOM 2148 C C . ALA A 1 277 ? -9.847 16.316 11.637 1.00 80.38 277 ALA A C 1
ATOM 2150 O O . ALA A 1 277 ? -10.234 16.937 12.630 1.00 80.38 277 ALA A O 1
ATOM 2151 N N . ARG A 1 278 ? -10.435 15.173 11.250 1.00 77.81 278 ARG A N 1
ATOM 2152 C CA . ARG A 1 278 ? -11.645 14.603 11.867 1.00 77.81 278 ARG A CA 1
ATOM 2153 C C . ARG A 1 278 ? -11.637 13.074 11.838 1.00 77.81 278 ARG A C 1
ATOM 2155 O O . ARG A 1 278 ? -11.045 12.475 10.943 1.00 77.81 278 ARG A O 1
ATOM 2162 N N . TYR A 1 279 ? -12.304 12.475 12.823 1.00 76.75 279 TYR A N 1
ATOM 2163 C CA . TYR A 1 279 ? -12.624 11.047 12.835 1.00 76.75 279 TYR A CA 1
ATOM 2164 C C . TYR A 1 279 ? -13.778 10.755 11.866 1.00 76.75 279 TYR A C 1
ATOM 2166 O O . TYR A 1 279 ? -14.527 11.667 11.512 1.00 76.75 279 TYR A O 1
ATOM 2174 N N . ASP A 1 280 ? -13.945 9.480 11.507 1.00 71.62 280 ASP A N 1
ATOM 2175 C CA . ASP A 1 280 ? -15.143 8.938 10.846 1.00 71.62 280 ASP A CA 1
ATOM 2176 C C . ASP A 1 280 ? -15.583 9.681 9.577 1.00 71.62 280 ASP A C 1
ATOM 2178 O O . ASP A 1 280 ? -16.695 10.196 9.463 1.00 71.62 280 ASP A O 1
ATOM 2182 N N . HIS A 1 281 ? -14.703 9.762 8.588 1.00 74.62 281 HIS A N 1
ATOM 2183 C CA . HIS A 1 281 ? -15.078 10.394 7.327 1.00 74.62 281 HIS A CA 1
ATOM 2184 C C . HIS A 1 281 ? -15.499 9.401 6.236 1.00 74.62 281 HIS A C 1
ATOM 2186 O O . HIS A 1 281 ? -16.096 9.814 5.241 1.00 74.62 281 HIS A O 1
ATOM 2192 N N . LYS A 1 282 ? -15.195 8.101 6.393 1.00 78.81 282 LYS A N 1
ATOM 2193 C CA . LYS A 1 282 ? -15.550 6.998 5.466 1.00 78.81 282 LYS A CA 1
ATOM 2194 C C . LYS A 1 282 ? -15.231 7.234 3.986 1.00 78.81 282 LYS A C 1
ATOM 2196 O O . LYS A 1 282 ? -15.761 6.553 3.113 1.00 78.81 282 LYS A O 1
ATOM 2201 N N . SER A 1 283 ? -14.373 8.208 3.724 1.00 84.75 283 SER A N 1
ATOM 2202 C CA . SER A 1 283 ? -14.109 8.763 2.401 1.00 84.75 283 SER A CA 1
ATOM 2203 C C . SER A 1 283 ? -12.605 8.966 2.253 1.00 84.75 283 SER A C 1
ATOM 2205 O O . SER A 1 283 ? -12.160 10.110 2.237 1.00 84.75 283 SER A O 1
ATOM 2207 N N . PRO A 1 284 ? -11.799 7.894 2.313 1.00 86.25 284 PRO A N 1
ATOM 2208 C CA . PRO A 1 284 ? -10.350 7.992 2.170 1.00 86.25 284 PRO A CA 1
ATOM 2209 C C . PRO A 1 284 ? -9.968 8.632 0.830 1.00 86.25 284 PRO A C 1
ATOM 2211 O O . PRO A 1 284 ? -10.560 8.340 -0.206 1.00 86.25 284 PRO A O 1
ATOM 2214 N N . PHE A 1 285 ? -8.969 9.508 0.863 1.00 92.00 285 PHE A N 1
ATOM 2215 C CA . PHE A 1 285 ? -8.433 10.220 -0.292 1.00 92.00 285 PHE A CA 1
ATOM 2216 C C . PHE A 1 285 ? -6.909 10.083 -0.314 1.00 92.00 285 PHE A C 1
ATOM 2218 O O . PHE A 1 285 ? -6.159 11.009 0.003 1.00 92.00 285 PHE A O 1
ATOM 2225 N N . VAL A 1 286 ? -6.441 8.872 -0.616 1.00 94.31 286 VAL A N 1
ATOM 2226 C CA . VAL A 1 286 ? -5.036 8.489 -0.455 1.00 94.31 286 VAL A CA 1
ATOM 2227 C C . VAL A 1 286 ? -4.509 7.677 -1.635 1.00 94.31 286 VAL A C 1
ATOM 2229 O O . VAL A 1 286 ? -5.200 6.839 -2.212 1.00 94.31 286 VAL A O 1
ATOM 2232 N N . SER A 1 287 ? -3.239 7.904 -1.955 1.00 96.38 287 SER A N 1
ATOM 2233 C CA . SER A 1 287 ? -2.419 7.037 -2.801 1.00 96.38 287 SER A CA 1
ATOM 2234 C C . SER A 1 287 ? -1.504 6.185 -1.924 1.00 96.38 287 SER A C 1
ATOM 2236 O O . SER A 1 287 ? -0.969 6.676 -0.928 1.00 96.38 287 SER A O 1
ATOM 2238 N N . VAL A 1 288 ? -1.305 4.924 -2.300 1.00 97.62 288 VAL A N 1
ATOM 2239 C CA . VAL A 1 288 ? -0.445 3.955 -1.614 1.00 97.62 288 VAL A CA 1
ATOM 2240 C C . VAL A 1 288 ? 0.724 3.589 -2.516 1.00 97.62 288 VAL A C 1
ATOM 2242 O O . VAL A 1 288 ? 0.531 3.160 -3.655 1.00 97.62 288 VAL A O 1
ATOM 2245 N N . TRP A 1 289 ? 1.933 3.716 -1.981 1.00 97.88 289 TRP A N 1
ATOM 2246 C CA . TRP A 1 289 ? 3.175 3.510 -2.715 1.00 97.88 289 TRP A CA 1
ATOM 2247 C C . TRP A 1 289 ? 4.066 2.488 -2.025 1.00 97.88 289 TRP A C 1
ATOM 2249 O O . TRP A 1 289 ? 4.117 2.449 -0.796 1.00 97.88 289 TRP A O 1
ATOM 2259 N N . LEU A 1 290 ? 4.824 1.731 -2.813 1.00 98.00 290 LEU A N 1
ATOM 2260 C CA . LEU A 1 290 ? 5.876 0.837 -2.333 1.00 98.00 290 LEU A CA 1
ATOM 2261 C C . LEU A 1 290 ? 7.249 1.250 -2.857 1.00 98.00 290 LEU A C 1
ATOM 2263 O O . LEU A 1 290 ? 7.353 1.757 -3.977 1.00 98.00 290 LEU A O 1
ATOM 2267 N N . ARG A 1 291 ? 8.281 0.989 -2.056 1.00 95.12 291 ARG A N 1
ATOM 2268 C CA . ARG A 1 291 ? 9.690 1.085 -2.441 1.00 95.12 291 ARG A CA 1
ATOM 2269 C C . ARG A 1 291 ? 10.468 -0.111 -1.914 1.00 95.12 291 ARG A C 1
ATOM 2271 O O . ARG A 1 291 ? 10.278 -0.473 -0.729 1.00 95.12 291 ARG A O 1
#